Protein 9H8F (pdb70)

Radius of gyration: 19.12 Å; Cα contacts (8 Å, |Δi|>4): 512; chains: 1; bounding box: 48×36×57 Å

GO terms:
  GO:0018105 peptidyl-serine phosphorylation (P, IDA)
  GO:0046777 protein autophosphorylation (P, IDA)
  GO:0106310 protein serine kinase activity (F, EXP)
  GO:0008283 cell population proliferation (P, IMP)
  GO:0005515 protein binding (F, IPI)
  GO:0004674 protein serine/threonine kinase activity (F, IDA)
  GO:0005524 ATP binding (F, IDA)
  GO:0043410 positive regulation of MAPK cascade (P, IDA)
  GO:0008349 MAP kinase kinase kinase kinase activity (F, IDA)
  GO:1904628 cellular response to phorbol 13-acetate 12-myristate (P, IDA)
  GO:0006468 protein phosphorylation (P, IDA)
  GO:0007254 JNK cascade (P, IDA)
  GO:0016020 membrane (C, HDA)

Sequence (287 aa):
DIFNRDPRDHYDLLQRLGGGTYGEVFKARDKVSGDLVALKMVKMEPDDDVSTLQKEILILKTCRHANIVAYHGSYLWLQKLWICMEFCGAGSLQDIYQVTGSLSELQISYVCREVLQGLAYLHSQKKIHRDIKGANILINDAGEVRLADFGISAQIGAELARRLEFIGTPYWMAPEVAAVALKGGYNELCDIWSLGITAIELAELQPPLFDVHPLRVLFLMTKSGYQPPRLKEKGKWSAAFHNFIKVTLTKSPKKRPSATKMLSHQLVSQPGLNRGLILDLLDKLKN

Organism: Homo sapiens (NCBI:txid9606)

Secondary structure (DSSP, 8-state):
-EESS-GGGTEEEEEEEEEETTEEEEEEEETTT--EEEEEEEEPPTTS-HHHHHHHHHHHHHS--TTBPPEEEEEEETTEEEEEEE--TT-BHHHHHHHH-SPPHHHHHHHHHHHHHHHHHHHHTT------SGGGEEE-TT--EEESSS-TT-SSSSHHHHHHGGGGS-TTS-HHHHSTTSS----TTHHHHHHHHHHHHHHHSS-TTTTS-HHHHHHHHTSTT------S-GGGS-HHHHHHHHHHT-SSGGGSPPHHHHTTSHHHHSS--STHHHHHHHHTTT-

Solvent-accessible surface area: 14166 Å² total; per-residue (Å²): 104,40,98,138,103,24,0,100,66,66,20,61,56,59,114,126,90,22,33,41,38,77,10,54,23,37,49,0,97,38,105,148,70,40,88,74,10,8,0,16,36,15,156,26,97,103,138,49,86,102,67,46,8,89,138,15,0,97,59,30,96,82,9,164,59,75,6,10,11,37,32,101,10,0,6,47,85,122,111,52,0,2,9,0,19,34,44,14,36,19,25,6,0,47,82,1,7,123,101,16,22,39,2,53,40,80,17,0,0,9,0,0,60,19,1,0,54,0,0,22,44,0,32,72,85,192,33,46,0,11,32,0,46,0,32,24,0,35,0,19,106,37,0,56,1,30,1,21,21,9,1,16,44,23,125,13,6,50,46,99,50,30,101,80,82,15,54,50,45,0,21,10,10,0,12,26,4,3,23,58,107,118,217,47,60,95,62,65,23,0,0,0,0,1,0,0,3,0,0,0,0,0,4,54,79,72,3,26,73,92,128,38,114,28,111,128,2,21,107,42,11,66,115,112,60,25,132,36,29,199,12,173,92,167,84,108,23,49,86,17,0,48,65,0,4,154,37,0,2,30,78,39,35,201,158,9,31,49,2,98,138,3,47,78,30,127,1,2,65,55,127,51,10,79,111,26,29,0,64,84,1,22,75,91,67,176,152

InterPro domains:
  IPR000719 Protein kinase domain [PF00069] (17-273)
  IPR000719 Protein kinase domain [PS50011] (17-274)
  IPR000719 Protein kinase domain [SM00220] (17-274)
  IPR001180 Citron homology (CNH) domain [PF00780] (511-793)
  IPR001180 Citron homology (CNH) domain [PS50219] (495-800)
  IPR001180 Citron homology (CNH) domain [SM00036] (500-807)
  IPR011009 Protein kinase-like domain superfamily [SSF56112] (14-444)
  IPR017441 Protein kinase, ATP binding site [PS00107] (23-46)
  IPR021160 Mitogen-activated protein (MAP) kinase kinase kinase kinase [PIRSF038172] (2-832)
  IPR050629 STE20/SPS1-related Proline-Alanine-rich Kinase [PTHR48012] (10-666)

Foldseek 3Di:
DEAADDVVVFKPWDAFPQDDQQATKTWIAGPPPRDIKIKGKFAWDPVQDVVNVVVLVVCLQPLDDQQAWHWDYWYCDPNIIITITHDAVQAFQLSLCVQQPAAALLLLLLLLLSVLVSLLSLVVVVHAQQDDARNQWGHHLLLGIHGHHSHLPRPTGSSVCRLCVCLQPVLLFALQVLCPPDDGHDGNLRVLSSSLQRSLCNRHVHGPCRVPGSNVVSVLSPDPPRDFDFRDDPVSDDPLNRVSSVQSNPNDSVRRDHSVVSCVRCSNVPPDRDSVSSNVSVVSNVD

Nearest PDB structures (foldseek):
  7l25-assembly2_B  TM=9.620E-01  e=1.632E-48  Homo sapiens
  6nfy-assembly1_B  TM=9.251E-01  e=2.685E-46  Homo sapiens
  7siu-assembly1_A  TM=9.081E-01  e=1.739E-46  Homo sapiens
  7siu-assembly1_B  TM=9.008E-01  e=1.459E-43  Homo sapiens
  7kac-assembly1_B  TM=8.599E-01  e=1.137E-44  Homo sapiens

B-factor: mean 27.05, std 11.57, range [10.4, 65.85]

Structure (mmCIF, N/CA/C/O backbone):
data_9H8F
#
_entry.id   9H8F
#
_cell.length_a   78.611
_cell.length_b   67.868
_cell.length_c   63.669
_cell.angle_alpha   90.00
_cell.angle_beta   94.87
_cell.angle_gamma   90.00
#
_symmetry.space_group_name_H-M   'C 1 2 1'
#
loop_
_entity.id
_entity.type
_entity.pdbx_description
1 polymer 'Mitogen-activated protein kinase kinase kinase kinase 1'
2 non-polymer 5-cyclopropyl-6-(3-methylimidazo[4,5-c]pyridin-7-yl)-3-[[3-methyl-1-[2,2,2-tris(fluoranyl)ethyl]pyrazol-4-yl]amino]pyrazine-2-carboxamide
3 non-polymer 1,2-ETHANEDIOL
4 water water
#
loop_
_atom_site.group_PDB
_atom_site.id
_atom_site.type_symbol
_atom_site.label_atom_id
_atom_site.label_alt_id
_atom_site.label_comp_id
_atom_site.label_asym_id
_atom_site.label_entity_id
_atom_site.label_seq_id
_atom_site.pdbx_PDB_ins_code
_atom_site.Cartn_x
_atom_site.Cartn_y
_atom_site.Cartn_z
_atom_site.occupancy
_atom_site.B_iso_or_equiv
_atom_site.auth_seq_id
_atom_site.auth_comp_id
_atom_site.auth_asym_id
_atom_site.auth_atom_id
_atom_site.pdbx_PDB_model_num
ATOM 1 N N . ASP A 1 8 ? 5.216 -2.915 34.829 1.00 50.18 7 ASP A N 1
ATOM 2 C CA . ASP A 1 8 ? 5.797 -2.802 33.497 1.00 50.83 7 ASP A CA 1
ATOM 3 C C . ASP A 1 8 ? 5.692 -1.364 32.972 1.00 50.07 7 ASP A C 1
ATOM 4 O O . ASP A 1 8 ? 6.661 -0.832 32.430 1.00 50.70 7 ASP A O 1
ATOM 9 N N . ILE A 1 9 ? 4.517 -0.739 33.123 1.00 48.47 8 ILE A N 1
ATOM 10 C CA . ILE A 1 9 ? 4.300 0.634 32.671 1.00 47.18 8 ILE A CA 1
ATOM 11 C C . ILE A 1 9 ? 3.993 1.487 33.888 1.00 45.69 8 ILE A C 1
ATOM 12 O O . ILE A 1 9 ? 3.087 1.144 34.648 1.00 45.18 8 ILE A O 1
ATOM 17 N N . PHE A 1 10 ? 4.720 2.597 34.075 1.00 44.28 9 PHE A N 1
ATOM 18 C CA . PHE A 1 10 ? 4.471 3.474 35.215 1.00 43.56 9 PHE A CA 1
ATOM 19 C C . PHE A 1 10 ? 3.413 4.517 34.871 1.00 41.90 9 PHE A C 1
ATOM 20 O O . PHE A 1 10 ? 3.522 5.179 33.840 1.00 41.65 9 PHE A O 1
ATOM 28 N N . ASN A 1 11 ? 2.413 4.700 35.739 1.00 40.46 10 ASN A N 1
ATOM 29 C CA . ASN A 1 11 ? 1.381 5.718 35.549 1.00 40.28 10 ASN A CA 1
ATOM 30 C C . ASN A 1 11 ? 1.900 7.024 36.187 1.00 39.23 10 ASN A C 1
ATOM 31 O O . ASN A 1 11 ? 1.363 7.488 37.198 1.00 38.02 10 ASN A O 1
ATOM 36 N N . ARG A 1 12 ? 2.983 7.584 35.627 1.00 38.74 11 ARG A N 1
ATOM 37 C CA . ARG A 1 12 ? 3.584 8.801 36.161 1.00 39.10 11 ARG A CA 1
ATOM 38 C C . ARG A 1 12 ? 4.494 9.510 35.157 1.00 38.44 11 ARG A C 1
ATOM 39 O O . ARG A 1 12 ? 4.793 8.979 34.080 1.00 37.56 11 ARG A O 1
ATOM 47 N N . ASP A 1 13 ? 4.925 10.724 35.509 1.00 37.92 12 ASP A N 1
ATOM 48 C CA . ASP A 1 13 ? 5.796 11.534 34.673 1.00 37.44 12 ASP A CA 1
ATOM 49 C C . ASP A 1 13 ? 7.175 10.900 34.612 1.00 37.43 12 ASP A C 1
ATOM 50 O O . ASP A 1 13 ? 7.764 10.640 35.661 1.00 37.75 12 ASP A O 1
ATOM 55 N N . PRO A 1 14 ? 7.743 10.688 33.406 1.00 36.64 13 PRO A N 1
ATOM 56 C CA . PRO A 1 14 ? 9.110 10.149 33.337 1.00 36.63 13 PRO A CA 1
ATOM 57 C C . PRO A 1 14 ? 10.127 11.064 34.027 1.00 37.19 13 PRO A C 1
ATOM 58 O O . PRO A 1 14 ? 11.131 10.581 34.542 1.00 37.01 13 PRO A O 1
ATOM 62 N N . ARG A 1 15 ? 9.852 12.379 34.059 1.00 38.09 14 ARG A N 1
ATOM 63 C CA . ARG A 1 15 ? 10.686 13.384 34.712 1.00 39.54 14 ARG A CA 1
ATOM 64 C C . ARG A 1 15 ? 10.814 13.151 36.244 1.00 40.44 14 ARG A C 1
ATOM 65 O O . ARG A 1 15 ? 11.688 13.746 36.874 1.00 40.65 14 ARG A O 1
ATOM 73 N N . ASP A 1 16 ? 9.970 12.279 36.841 1.00 40.42 15 ASP A N 1
ATOM 74 C CA . ASP A 1 16 ? 10.112 11.935 38.270 1.00 40.86 15 ASP A CA 1
ATOM 75 C C . ASP A 1 16 ? 11.334 11.012 38.491 1.00 40.75 15 ASP A C 1
ATOM 76 O O . ASP A 1 16 ? 11.847 10.930 39.605 1.00 41.08 15 ASP A O 1
ATOM 81 N N . HIS A 1 17 ? 11.771 10.292 37.448 1.00 39.80 16 HIS A N 1
ATOM 82 C CA . HIS A 1 17 ? 12.912 9.390 37.536 1.00 39.71 16 HIS A CA 1
ATOM 83 C C . HIS A 1 17 ? 14.080 9.806 36.623 1.00 39.50 16 HIS A C 1
ATOM 84 O O . HIS A 1 17 ? 15.173 9.273 36.776 1.00 40.09 16 HIS A O 1
ATOM 91 N N . TYR A 1 18 ? 13.857 10.727 35.674 1.00 38.55 17 TYR A N 1
ATOM 92 C CA . TYR A 1 18 ? 14.904 11.147 34.745 1.00 38.04 17 TYR A CA 1
ATOM 93 C C . TYR A 1 18 ? 14.983 12.665 34.591 1.00 38.53 17 TYR A C 1
ATOM 94 O O . TYR A 1 18 ? 13.970 13.362 34.674 1.00 38.48 17 TYR A O 1
ATOM 103 N N . ASP A 1 19 ? 16.180 13.170 34.283 1.00 38.85 18 ASP A N 1
ATOM 104 C CA . ASP A 1 19 ? 16.356 14.581 33.976 1.00 39.74 18 ASP A CA 1
ATOM 105 C C . ASP A 1 19 ? 16.307 14.659 32.445 1.00 40.26 18 ASP A C 1
ATOM 106 O O . ASP A 1 19 ? 17.091 13.980 31.780 1.00 40.28 18 ASP A O 1
ATOM 111 N N . LEU A 1 20 ? 15.346 15.403 31.882 1.00 40.33 19 LEU A N 1
ATOM 112 C CA . LEU A 1 20 ? 15.222 15.511 30.427 1.00 41.09 19 LEU A CA 1
ATOM 113 C C . LEU A 1 20 ? 16.271 16.457 29.865 1.00 41.42 19 LEU A C 1
ATOM 114 O O . LEU A 1 20 ? 16.351 17.607 30.280 1.00 41.98 19 LEU A O 1
ATOM 119 N N . LEU A 1 21 ? 17.053 15.988 28.905 1.00 41.07 20 LEU A N 1
ATOM 120 C CA . LEU A 1 21 ? 18.060 16.818 28.252 1.00 41.12 20 LEU A CA 1
ATOM 121 C C . LEU A 1 21 ? 17.633 17.107 26.777 1.00 40.91 20 LEU A C 1
ATOM 122 O O . LEU A 1 21 ? 16.451 16.981 26.451 1.00 41.75 20 LEU A O 1
ATOM 127 N N . GLN A 1 22 ? 18.569 17.523 25.914 1.00 39.16 21 GLN A N 1
ATOM 128 C CA . GLN A 1 22 ? 18.319 17.903 24.534 1.00 37.92 21 GLN A CA 1
ATOM 129 C C . GLN A 1 22 ? 17.499 16.925 23.705 1.00 35.30 21 GLN A C 1
ATOM 130 O O . GLN A 1 22 ? 17.590 15.711 23.879 1.00 34.69 21 GLN A O 1
ATOM 136 N N . ARG A 1 23 ? 16.712 17.470 22.777 1.00 33.19 22 ARG A N 1
ATOM 137 C CA . ARG A 1 23 ? 15.989 16.649 21.822 1.00 31.58 22 ARG A CA 1
ATOM 138 C C . ARG A 1 23 ? 17.041 16.210 20.801 1.00 30.38 22 ARG A C 1
ATOM 139 O O . ARG A 1 23 ? 17.803 17.044 20.316 1.00 30.86 22 ARG A O 1
ATOM 147 N N . LEU A 1 24 ? 17.131 14.910 20.518 1.00 28.40 23 LEU A N 1
ATOM 148 C CA . LEU A 1 24 ? 18.093 14.400 19.553 1.00 27.14 23 LEU A CA 1
ATOM 149 C C . LEU A 1 24 ? 17.484 14.437 18.133 1.00 26.27 23 LEU A C 1
ATOM 150 O O . LEU A 1 24 ? 18.113 14.910 17.191 1.00 25.90 23 LEU A O 1
ATOM 155 N N . GLY A 1 25 ? 16.261 13.948 18.005 1.00 25.58 24 GLY A N 1
ATOM 156 C CA . GLY A 1 25 ? 15.581 13.905 16.723 1.00 25.46 24 GLY A CA 1
ATOM 157 C C . GLY A 1 25 ? 14.180 13.360 16.844 1.00 25.63 24 GLY A C 1
ATOM 158 O O . GLY A 1 25 ? 13.656 13.221 17.951 1.00 25.37 24 GLY A O 1
ATOM 159 N N . GLY A 1 26 ? 13.563 13.086 15.710 1.00 25.32 25 GLY A N 1
ATOM 160 C CA . GLY A 1 26 ? 12.195 12.589 15.706 1.00 25.66 25 GLY A CA 1
ATOM 161 C C . GLY A 1 26 ? 11.678 12.244 14.336 1.00 25.39 25 GLY A C 1
ATOM 162 O O . GLY A 1 26 ? 12.189 12.729 13.324 1.00 25.27 25 GLY A O 1
ATOM 163 N N . GLY A 1 27 ? 10.665 11.393 14.328 1.00 24.58 26 GLY A N 1
ATOM 164 C CA . GLY A 1 27 ? 10.016 10.946 13.111 1.00 24.92 26 GLY A CA 1
ATOM 165 C C . GLY A 1 27 ? 8.720 10.237 13.414 1.00 24.84 26 GLY A C 1
ATOM 166 O O . GLY A 1 27 ? 8.100 10.484 14.457 1.00 24.45 26 GLY A O 1
ATOM 167 N N . THR A 1 28 ? 8.315 9.316 12.516 1.00 24.44 27 THR A N 1
ATOM 168 C CA . THR A 1 28 ? 7.088 8.531 12.702 1.00 24.80 27 THR A CA 1
ATOM 169 C C . THR A 1 28 ? 7.152 7.617 13.942 1.00 24.90 27 THR A C 1
ATOM 170 O O . THR A 1 28 ? 6.103 7.233 14.476 1.00 25.87 27 THR A O 1
ATOM 174 N N . TYR A 1 29 ? 8.366 7.280 14.400 1.00 23.57 28 TYR A N 1
ATOM 175 C CA . TYR A 1 29 ? 8.598 6.445 15.587 1.00 23.41 28 TYR A CA 1
ATOM 176 C C . TYR A 1 29 ? 8.460 7.232 16.919 1.00 24.35 28 TYR A C 1
ATOM 177 O O . TYR A 1 29 ? 8.471 6.619 17.983 1.00 24.76 28 TYR A O 1
ATOM 186 N N . GLY A 1 30 ? 8.378 8.563 16.861 1.00 24.45 29 GLY A N 1
ATOM 187 C CA . GLY A 1 30 ? 8.271 9.370 18.068 1.00 24.85 29 GLY A CA 1
ATOM 188 C C . GLY A 1 30 ? 9.309 10.473 18.146 1.00 25.14 29 GLY A C 1
ATOM 189 O O . GLY A 1 30 ? 10.001 10.758 17.161 1.00 25.37 29 GLY A O 1
ATOM 190 N N . GLU A 1 31 ? 9.407 11.120 19.308 1.00 23.99 30 GLU A N 1
ATOM 191 C CA . GLU A 1 31 ? 10.368 12.204 19.527 1.00 24.22 30 GLU A CA 1
ATOM 192 C C . GLU A 1 31 ? 11.388 11.683 20.513 1.00 23.95 30 GLU A C 1
ATOM 193 O O . GLU A 1 31 ? 11.004 11.206 21.576 1.00 24.66 30 GLU A O 1
ATOM 199 N N . VAL A 1 32 ? 12.670 11.748 20.178 1.00 23.10 31 VAL A N 1
ATOM 200 C CA . VAL A 1 32 ? 13.711 11.155 21.007 1.00 23.11 31 VAL A CA 1
ATOM 201 C C . VAL A 1 32 ? 14.577 12.181 21.683 1.00 24.96 31 VAL A C 1
ATOM 202 O O . VAL A 1 32 ? 15.096 13.079 21.033 1.00 25.39 31 VAL A O 1
ATOM 206 N N . PHE A 1 33 ? 14.731 12.054 23.006 1.00 26.13 32 PHE A N 1
ATOM 207 C CA . PHE A 1 33 ? 15.532 12.974 23.794 1.00 27.35 32 PHE A CA 1
ATOM 208 C C . PHE A 1 33 ? 16.662 12.258 24.517 1.00 28.04 32 PHE A C 1
ATOM 209 O O . PHE A 1 33 ? 16.516 11.111 24.935 1.00 28.25 32 PHE A O 1
ATOM 217 N N . LYS A 1 34 ? 17.759 12.970 24.742 1.00 28.29 33 LYS A N 1
ATOM 218 C CA . LYS A 1 34 ? 18.818 12.493 25.616 1.00 30.11 33 LYS A CA 1
ATOM 219 C C . LYS A 1 34 ? 18.275 12.706 27.063 1.00 31.66 33 LYS A C 1
ATOM 220 O O . LYS A 1 34 ? 17.556 13.677 27.314 1.00 31.57 33 LYS A O 1
ATOM 226 N N . ALA A 1 35 ? 18.600 11.809 27.991 1.00 33.39 34 ALA A N 1
ATOM 227 C CA . ALA A 1 35 ? 18.140 11.924 29.380 1.00 35.50 34 ALA A CA 1
ATOM 228 C C . ALA A 1 35 ? 19.119 11.223 30.334 1.00 37.27 34 ALA A C 1
ATOM 229 O O . ALA A 1 35 ? 19.940 10.416 29.894 1.00 37.23 34 ALA A O 1
ATOM 231 N N . ARG A 1 36 ? 19.059 11.549 31.634 1.00 38.50 35 ARG A N 1
ATOM 232 C CA . ARG A 1 36 ? 19.962 10.961 32.610 1.00 40.37 35 ARG A CA 1
ATOM 233 C C . ARG A 1 36 ? 19.164 10.399 33.783 1.00 41.54 35 ARG A C 1
ATOM 234 O O . ARG A 1 36 ? 18.287 11.086 34.299 1.00 41.27 35 ARG A O 1
ATOM 242 N N . ASP A 1 37 ? 19.455 9.150 34.191 1.00 42.57 36 ASP A N 1
ATOM 243 C CA . ASP A 1 37 ? 18.781 8.504 35.318 1.00 44.22 36 ASP A CA 1
ATOM 244 C C . ASP A 1 37 ? 19.136 9.266 36.588 1.00 45.86 36 ASP A C 1
ATOM 245 O O . ASP A 1 37 ? 20.314 9.468 36.864 1.00 46.09 36 ASP A O 1
ATOM 250 N N . LYS A 1 38 ? 18.124 9.727 37.336 1.00 46.79 37 LYS A N 1
ATOM 251 C CA . LYS A 1 38 ? 18.327 10.510 38.554 1.00 48.11 37 LYS A CA 1
ATOM 252 C C . LYS A 1 38 ? 19.157 9.824 39.628 1.00 49.54 37 LYS A C 1
ATOM 253 O O . LYS A 1 38 ? 19.901 10.503 40.333 1.00 49.80 37 LYS A O 1
ATOM 259 N N . VAL A 1 39 ? 19.035 8.497 39.769 1.00 50.28 38 VAL A N 1
ATOM 260 C CA . VAL A 1 39 ? 19.772 7.786 40.815 1.00 51.44 38 VAL A CA 1
ATOM 261 C C . VAL A 1 39 ? 21.154 7.313 40.345 1.00 51.81 38 VAL A C 1
ATOM 262 O O . VAL A 1 39 ? 22.158 7.686 40.951 1.00 52.30 38 VAL A O 1
ATOM 266 N N . SER A 1 40 ? 21.218 6.529 39.261 1.00 51.27 39 SER A N 1
ATOM 267 C CA . SER A 1 40 ? 22.491 6.003 38.768 1.00 51.21 39 SER A CA 1
ATOM 268 C C . SER A 1 40 ? 23.375 7.011 38.029 1.00 50.44 39 SER A C 1
ATOM 269 O O . SER A 1 40 ? 24.584 6.819 37.961 1.00 50.87 39 SER A O 1
ATOM 272 N N . GLY A 1 41 ? 22.774 8.038 37.444 1.00 49.12 40 GLY A N 1
ATOM 273 C CA . GLY A 1 41 ? 23.518 9.028 36.671 1.00 48.15 40 GLY A CA 1
ATOM 274 C C . GLY A 1 41 ? 23.835 8.594 35.246 1.00 46.99 40 GLY A C 1
ATOM 275 O O . GLY A 1 41 ? 24.490 9.331 34.505 1.00 47.37 40 GLY A O 1
ATOM 276 N N . ASP A 1 42 ? 23.380 7.399 34.843 1.00 45.31 41 ASP A N 1
ATOM 277 C CA . ASP A 1 42 ? 23.636 6.862 33.512 1.00 44.28 41 ASP A CA 1
ATOM 278 C C . ASP A 1 42 ? 22.823 7.570 32.434 1.00 42.36 41 ASP A C 1
ATOM 279 O O . ASP A 1 42 ? 21.693 7.992 32.678 1.00 42.62 41 ASP A O 1
ATOM 284 N N . LEU A 1 43 ? 23.392 7.688 31.236 1.00 40.31 42 LEU A N 1
ATOM 285 C CA . LEU A 1 43 ? 22.694 8.311 30.115 1.00 38.60 42 LEU A CA 1
ATOM 286 C C . LEU A 1 43 ? 21.744 7.308 29.492 1.00 35.74 42 LEU A C 1
ATOM 287 O O . LEU A 1 43 ? 22.073 6.132 29.379 1.00 35.78 42 LEU A O 1
ATOM 292 N N . VAL A 1 44 ? 20.550 7.775 29.101 1.00 33.40 43 VAL A N 1
ATOM 293 C CA . VAL A 1 44 ? 19.513 6.983 28.445 1.00 31.79 43 VAL A CA 1
ATOM 294 C C . VAL A 1 44 ? 18.875 7.824 27.311 1.00 30.51 43 VAL A C 1
ATOM 295 O O . VAL A 1 44 ? 19.125 9.029 27.201 1.00 30.38 43 VAL A O 1
ATOM 299 N N . ALA A 1 45 ? 18.044 7.189 26.478 1.00 29.29 44 ALA A N 1
ATOM 300 C CA . ALA A 1 45 ? 17.284 7.893 25.469 1.00 28.86 44 ALA A CA 1
ATOM 301 C C . ALA A 1 45 ? 15.811 7.727 25.852 1.00 28.53 44 ALA A C 1
ATOM 302 O O . ALA A 1 45 ? 15.374 6.611 26.129 1.00 28.78 44 ALA A O 1
ATOM 304 N N . LEU A 1 46 ? 15.058 8.826 25.918 1.00 27.83 45 LEU A N 1
ATOM 305 C CA . LEU A 1 46 ? 13.626 8.752 26.214 1.00 27.86 45 LEU A CA 1
ATOM 306 C C . LEU A 1 46 ? 12.909 9.056 24.927 1.00 27.16 45 LEU A C 1
ATOM 307 O O . LEU A 1 46 ? 13.194 10.062 24.302 1.00 27.51 45 LEU A O 1
ATOM 312 N N . LYS A 1 47 ? 11.974 8.205 24.534 1.00 26.58 46 LYS A N 1
ATOM 313 C CA . LYS A 1 47 ? 11.240 8.383 23.298 1.00 26.22 46 LYS A CA 1
ATOM 314 C C . LYS A 1 47 ? 9.774 8.592 23.596 1.00 27.32 46 LYS A C 1
ATOM 315 O O . LYS A 1 47 ? 9.135 7.700 24.124 1.00 28.03 46 LYS A O 1
ATOM 321 N N . MET A 1 48 ? 9.243 9.758 23.251 1.00 27.54 47 MET A N 1
ATOM 322 C CA . MET A 1 48 ? 7.847 10.114 23.466 1.00 28.53 47 MET A CA 1
ATOM 323 C C . MET A 1 48 ? 7.012 9.709 22.243 1.00 29.39 47 MET A C 1
ATOM 324 O O . MET A 1 48 ? 7.302 10.127 21.125 1.00 29.03 47 MET A O 1
ATOM 329 N N . VAL A 1 49 ? 6.004 8.849 22.453 1.00 30.18 48 VAL A N 1
ATOM 330 C CA . VAL A 1 49 ? 5.118 8.357 21.402 1.00 31.12 48 VAL A CA 1
ATOM 331 C C . VAL A 1 49 ? 3.680 8.791 21.701 1.00 32.94 48 VAL A C 1
ATOM 332 O O . VAL A 1 49 ? 3.156 8.494 22.780 1.00 32.21 48 VAL A O 1
ATOM 336 N N . LYS A 1 50 ? 3.050 9.521 20.775 1.00 34.52 49 LYS A N 1
ATOM 337 C CA . LYS A 1 50 ? 1.671 9.965 20.979 1.00 36.16 49 LYS A CA 1
ATOM 338 C C . LYS A 1 50 ? 0.745 8.772 20.805 1.00 37.45 49 LYS A C 1
ATOM 339 O O . LYS A 1 50 ? 0.926 7.986 19.879 1.00 37.96 49 LYS A O 1
ATOM 345 N N . MET A 1 51 ? -0.238 8.623 21.700 1.00 38.21 50 MET A N 1
ATOM 346 C CA . MET A 1 51 ? -1.151 7.486 21.639 1.00 38.91 50 MET A CA 1
ATOM 347 C C . MET A 1 51 ? -2.459 7.760 20.918 1.00 39.14 50 MET A C 1
ATOM 348 O O . MET A 1 51 ? -2.954 8.885 20.931 1.00 39.66 50 MET A O 1
ATOM 353 N N . GLU A 1 52 ? -3.036 6.716 20.310 1.00 39.15 51 GLU A N 1
ATOM 354 C CA . GLU A 1 52 ? -4.357 6.806 19.693 1.00 40.04 51 GLU A CA 1
ATOM 355 C C . GLU A 1 52 ? -5.360 6.606 20.835 1.00 40.47 51 GLU A C 1
ATOM 356 O O . GLU A 1 52 ? -5.266 5.616 21.563 1.00 40.49 51 GLU A O 1
ATOM 362 N N . PRO A 1 53 ? -6.324 7.524 21.000 1.00 40.34 52 PRO A N 1
ATOM 363 C CA . PRO A 1 53 ? -7.301 7.386 22.098 1.00 40.58 52 PRO A CA 1
ATOM 364 C C . PRO A 1 53 ? -8.106 6.087 22.092 1.00 41.14 52 PRO A C 1
ATOM 365 O O . PRO A 1 53 ? -8.594 5.681 23.145 1.00 41.28 52 PRO A O 1
ATOM 369 N N . ASP A 1 54 ? -8.239 5.429 20.926 1.00 41.71 53 ASP A N 1
ATOM 370 C CA . ASP A 1 54 ? -8.996 4.175 20.813 1.00 42.79 53 ASP A CA 1
ATOM 371 C C . ASP A 1 54 ? -8.273 2.968 21.405 1.00 43.22 53 ASP A C 1
ATOM 372 O O . ASP A 1 54 ? -8.932 2.003 21.795 1.00 43.91 53 ASP A O 1
ATOM 377 N N . ASP A 1 55 ? -6.940 3.010 21.462 1.00 43.04 54 ASP A N 1
ATOM 378 C CA . ASP A 1 55 ? -6.133 1.919 22.011 1.00 43.28 54 ASP A CA 1
ATOM 379 C C . ASP A 1 55 ? -6.244 1.883 23.546 1.00 43.66 54 ASP A C 1
ATOM 380 O O . ASP A 1 55 ? -5.660 2.733 24.229 1.00 43.72 54 ASP A O 1
ATOM 385 N N . ASP A 1 56 ? -7.004 0.911 24.087 1.00 43.19 55 ASP A N 1
ATOM 386 C CA . ASP A 1 56 ? -7.173 0.793 25.535 1.00 43.60 55 ASP A CA 1
ATOM 387 C C . ASP A 1 56 ? -5.864 0.379 26.241 1.00 42.92 55 ASP A C 1
ATOM 388 O O . ASP A 1 56 ? -4.916 -0.038 25.568 1.00 42.70 55 ASP A O 1
ATOM 393 N N . VAL A 1 57 ? -5.802 0.499 27.584 1.00 42.42 56 VAL A N 1
ATOM 394 C CA . VAL A 1 57 ? -4.575 0.168 28.305 1.00 42.40 56 VAL A CA 1
ATOM 395 C C . VAL A 1 57 ? -4.213 -1.318 28.134 1.00 42.47 56 VAL A C 1
ATOM 396 O O . VAL A 1 57 ? -3.041 -1.633 28.233 1.00 42.71 56 VAL A O 1
ATOM 400 N N . SER A 1 58 ? -5.180 -2.217 27.838 1.00 42.42 57 SER A N 1
ATOM 401 C CA . SER A 1 58 ? -4.858 -3.629 27.589 1.00 42.98 57 SER A CA 1
ATOM 402 C C . SER A 1 58 ? -4.065 -3.758 26.281 1.00 43.23 57 SER A C 1
ATOM 403 O O . SER A 1 58 ? -3.107 -4.527 26.207 1.00 43.27 57 SER A O 1
ATOM 406 N N . THR A 1 59 ? -4.462 -2.988 25.257 1.00 43.03 58 THR A N 1
ATOM 407 C CA . THR A 1 59 ? -3.797 -2.958 23.958 1.00 43.50 58 THR A CA 1
ATOM 408 C C . THR A 1 59 ? -2.378 -2.414 24.138 1.00 43.02 58 THR A C 1
ATOM 409 O O . THR A 1 59 ? -1.420 -2.988 23.616 1.00 43.34 58 THR A O 1
ATOM 413 N N . LEU A 1 60 ? -2.239 -1.335 24.922 1.00 42.01 59 LEU A N 1
ATOM 414 C CA . LEU A 1 60 ? -0.945 -0.729 25.226 1.00 41.52 59 LEU A CA 1
ATOM 415 C C . LEU A 1 60 ? -0.050 -1.700 26.014 1.00 40.58 59 LEU A C 1
ATOM 416 O O . LEU A 1 60 ? 1.127 -1.833 25.700 1.00 40.40 59 LEU A O 1
ATOM 421 N N . GLN A 1 61 ? -0.609 -2.394 27.019 1.00 39.55 60 GLN A N 1
ATOM 422 C CA . GLN A 1 61 ? 0.149 -3.363 27.815 1.00 39.33 60 GLN A CA 1
ATOM 423 C C . GLN A 1 61 ? 0.649 -4.519 26.967 1.00 38.63 60 GLN A C 1
ATOM 424 O O . GLN A 1 61 ? 1.747 -5.015 27.206 1.00 38.00 60 GLN A O 1
ATOM 430 N N . LYS A 1 62 ? -0.162 -4.976 26.006 1.00 38.70 61 LYS A N 1
ATOM 431 C CA . LYS A 1 62 ? 0.246 -6.070 25.123 1.00 39.73 61 LYS A CA 1
ATOM 432 C C . LYS A 1 62 ? 1.462 -5.680 24.284 1.00 39.63 61 LYS A C 1
ATOM 433 O O . LYS A 1 62 ? 2.326 -6.515 24.017 1.00 39.15 61 LYS A O 1
ATOM 439 N N . GLU A 1 63 ? 1.532 -4.402 23.879 1.00 39.58 62 GLU A N 1
ATOM 440 C CA . GLU A 1 63 ? 2.629 -3.891 23.075 1.00 39.86 62 GLU A CA 1
ATOM 441 C C . GLU A 1 63 ? 3.880 -3.625 23.907 1.00 40.01 62 GLU A C 1
ATOM 442 O O . GLU A 1 63 ? 4.975 -3.928 23.447 1.00 40.11 62 GLU A O 1
ATOM 448 N N . ILE A 1 64 ? 3.729 -3.153 25.160 1.00 39.59 63 ILE A N 1
ATOM 449 C CA . ILE A 1 64 ? 4.887 -2.949 26.042 1.00 39.78 63 ILE A CA 1
ATOM 450 C C . ILE A 1 64 ? 5.489 -4.308 26.442 1.00 39.34 63 ILE A C 1
ATOM 451 O O . ILE A 1 64 ? 6.718 -4.436 26.530 1.00 39.99 63 ILE A O 1
ATOM 456 N N . LEU A 1 65 ? 4.643 -5.345 26.612 1.00 37.90 64 LEU A N 1
ATOM 457 C CA . LEU A 1 65 ? 5.139 -6.682 26.922 1.00 37.42 64 LEU A CA 1
ATOM 458 C C . LEU A 1 65 ? 5.992 -7.198 25.751 1.00 37.18 64 LEU A C 1
ATOM 459 O O . LEU A 1 65 ? 7.060 -7.759 25.979 1.00 37.03 64 LEU A O 1
ATOM 464 N N . ILE A 1 66 ? 5.554 -6.945 24.507 1.00 36.74 65 ILE A N 1
ATOM 465 C CA . ILE A 1 66 ? 6.318 -7.324 23.319 1.00 37.27 65 ILE A CA 1
ATOM 466 C C . ILE A 1 66 ? 7.631 -6.541 23.303 1.00 38.37 65 ILE A C 1
ATOM 467 O O . ILE A 1 66 ? 8.688 -7.147 23.177 1.00 38.97 65 ILE A O 1
ATOM 472 N N . LEU A 1 67 ? 7.577 -5.219 23.525 1.00 38.64 66 LEU A N 1
ATOM 473 C CA . LEU A 1 67 ? 8.763 -4.353 23.577 1.00 39.78 66 LEU A CA 1
ATOM 474 C C . LEU A 1 67 ? 9.824 -4.875 24.549 1.00 39.88 66 LEU A C 1
ATOM 475 O O . LEU A 1 67 ? 11.021 -4.790 24.271 1.00 40.39 66 LEU A O 1
ATOM 480 N N . LYS A 1 68 ? 9.371 -5.452 25.664 1.00 39.28 67 LYS A N 1
ATOM 481 C CA . LYS A 1 68 ? 10.196 -6.005 26.729 1.00 38.94 67 LYS A CA 1
ATOM 482 C C . LYS A 1 68 ? 10.709 -7.419 26.440 1.00 38.14 67 LYS A C 1
ATOM 483 O O . LYS A 1 68 ? 11.839 -7.739 26.819 1.00 38.30 67 LYS A O 1
ATOM 489 N N . THR A 1 69 ? 9.881 -8.282 25.821 1.00 36.88 68 THR A N 1
ATOM 490 C CA . THR A 1 69 ? 10.296 -9.668 25.582 1.00 36.71 68 THR A CA 1
ATOM 491 C C . THR A 1 69 ? 11.041 -9.853 24.249 1.00 35.61 68 THR A C 1
ATOM 492 O O . THR A 1 69 ? 11.839 -10.774 24.134 1.00 36.07 68 THR A O 1
ATOM 496 N N . CYS A 1 70 ? 10.788 -9.001 23.254 1.00 34.11 69 CYS A N 1
ATOM 497 C CA . CYS A 1 70 ? 11.473 -9.090 21.961 1.00 33.42 69 CYS A CA 1
ATOM 498 C C . CYS A 1 70 ? 12.826 -8.405 22.189 1.00 32.74 69 CYS A C 1
ATOM 499 O O . CYS A 1 70 ? 12.951 -7.219 21.927 1.00 33.18 69 CYS A O 1
ATOM 502 N N . ARG A 1 71 ? 13.806 -9.151 22.754 1.00 31.74 70 ARG A N 1
ATOM 503 C CA . ARG A 1 71 ? 15.123 -8.677 23.206 1.00 31.41 70 ARG A CA 1
ATOM 504 C C . ARG A 1 71 ? 16.295 -9.378 22.521 1.00 28.50 70 ARG A C 1
ATOM 505 O O . ARG A 1 71 ? 16.344 -10.599 22.516 1.00 28.74 70 ARG A O 1
ATOM 513 N N . HIS A 1 72 ? 17.316 -8.618 22.106 1.00 25.77 71 HIS A N 1
ATOM 514 C CA . HIS A 1 72 ? 18.494 -9.201 21.483 1.00 23.07 71 HIS A CA 1
ATOM 515 C C . HIS A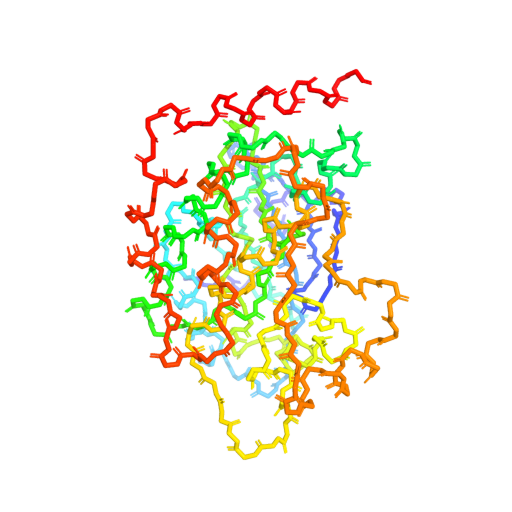 1 72 ? 19.651 -8.223 21.598 1.00 21.68 71 HIS A C 1
ATOM 516 O O . HIS A 1 72 ? 19.430 -7.013 21.577 1.00 21.17 71 HIS A O 1
ATOM 523 N N . ALA A 1 73 ? 20.884 -8.731 21.693 1.00 20.50 72 ALA A N 1
ATOM 524 C CA . ALA A 1 73 ? 22.058 -7.856 21.798 1.00 20.36 72 ALA A CA 1
ATOM 525 C C . ALA A 1 73 ? 22.192 -6.859 20.634 1.00 20.18 72 ALA A C 1
ATOM 526 O O . ALA A 1 73 ? 22.804 -5.817 20.816 1.00 21.82 72 ALA A O 1
ATOM 528 N N . ASN A 1 74 ? 21.667 -7.176 19.451 1.00 17.90 73 ASN A N 1
ATOM 529 C CA . ASN A 1 74 ? 21.748 -6.287 18.289 1.00 17.01 73 ASN A CA 1
ATOM 530 C C . ASN A 1 74 ? 20.508 -5.417 18.069 1.00 17.61 73 ASN A C 1
ATOM 531 O O . ASN A 1 74 ? 20.276 -4.967 16.952 1.00 16.86 73 ASN A O 1
ATOM 536 N N . ILE A 1 75 ? 19.684 -5.237 19.100 1.00 18.18 74 ILE A N 1
ATOM 537 C CA . ILE A 1 75 ? 18.519 -4.343 19.064 1.00 19.89 74 ILE A CA 1
ATOM 538 C C . ILE A 1 75 ? 18.655 -3.468 20.301 1.00 21.59 74 ILE A C 1
ATOM 539 O O . ILE A 1 75 ? 18.934 -3.988 21.390 1.00 22.07 74 ILE A O 1
ATOM 544 N N . VAL A 1 76 ? 18.443 -2.132 20.166 1.00 21.70 75 VAL A N 1
ATOM 545 C CA . VAL A 1 76 ? 18.557 -1.210 21.302 1.00 23.90 75 VAL A CA 1
ATOM 546 C C . VAL A 1 76 ? 17.648 -1.662 22.444 1.00 25.25 75 VAL A C 1
ATOM 547 O O . VAL A 1 76 ? 16.472 -1.931 22.211 1.00 25.54 75 VAL A O 1
ATOM 551 N N . ALA A 1 77 ? 18.230 -1.862 23.618 1.00 26.58 76 ALA A N 1
ATOM 552 C CA . ALA A 1 77 ? 17.517 -2.380 24.779 1.00 28.44 76 ALA A CA 1
ATOM 553 C C . ALA A 1 77 ? 16.430 -1.453 25.303 1.00 29.81 76 ALA A C 1
ATOM 554 O O . ALA A 1 77 ? 16.594 -0.241 25.312 1.00 29.58 76 ALA A O 1
ATOM 556 N N . TYR A 1 78 ? 15.329 -2.051 25.745 1.00 30.81 77 TYR A N 1
ATOM 557 C CA . TYR A 1 78 ? 14.203 -1.371 26.363 1.00 32.30 77 TYR A CA 1
ATOM 558 C C . TYR A 1 78 ? 14.437 -1.397 27.891 1.00 32.85 77 TYR A C 1
ATOM 559 O O . TYR A 1 78 ? 14.828 -2.429 28.437 1.00 32.53 77 TYR A O 1
ATOM 568 N N . HIS A 1 79 ? 14.207 -0.274 28.574 1.00 33.30 78 HIS A N 1
ATOM 569 C CA . HIS A 1 79 ? 14.441 -0.186 30.019 1.00 34.73 78 HIS A CA 1
ATOM 570 C C . HIS A 1 79 ? 13.169 -0.047 30.837 1.00 34.99 78 HIS A C 1
ATOM 571 O O . HIS A 1 79 ? 13.099 -0.545 31.955 1.00 35.94 78 HIS A O 1
ATOM 578 N N . GLY A 1 80 ? 12.191 0.655 30.299 1.00 34.26 79 GLY A N 1
ATOM 579 C CA . GLY A 1 80 ? 10.936 0.898 31.002 1.00 34.04 79 GLY A CA 1
ATOM 580 C C . GLY A 1 80 ? 10.028 1.857 30.259 1.00 33.74 79 GLY A C 1
ATOM 581 O O . GLY A 1 80 ? 10.433 2.438 29.250 1.00 32.81 79 GLY A O 1
ATOM 582 N N . SER A 1 81 ? 8.777 2.010 30.724 1.00 34.05 80 SER A N 1
ATOM 583 C CA . SER A 1 81 ? 7.833 2.917 30.059 1.00 34.62 80 SER A CA 1
ATOM 584 C C . SER A 1 81 ? 6.958 3.697 31.021 1.00 34.86 80 SER A C 1
ATOM 585 O O . SER A 1 81 ? 6.765 3.294 32.164 1.00 35.42 80 SER A O 1
ATOM 588 N N . TYR A 1 82 ? 6.485 4.858 30.567 1.00 34.51 81 TYR A N 1
ATOM 589 C CA . TYR A 1 82 ? 5.663 5.759 31.360 1.00 35.23 81 TYR A CA 1
ATOM 590 C C . TYR A 1 82 ? 4.470 6.193 30.549 1.00 36.57 81 TYR A C 1
ATOM 591 O O . TYR A 1 82 ? 4.614 6.559 29.385 1.00 36.47 81 TYR A O 1
ATOM 600 N N . LEU A 1 83 ? 3.298 6.182 31.163 1.00 37.15 82 LEU A N 1
ATOM 601 C CA . LEU A 1 83 ? 2.096 6.673 30.521 1.00 38.64 82 LEU A CA 1
ATOM 602 C C . LEU A 1 83 ? 1.852 8.029 31.156 1.00 40.15 82 LEU A C 1
ATOM 603 O O . LEU A 1 83 ? 1.602 8.106 32.363 1.00 39.95 82 LEU A O 1
ATOM 608 N N . TRP A 1 84 ? 1.988 9.107 30.371 1.00 40.98 83 TRP A N 1
ATOM 609 C CA . TRP A 1 84 ? 1.823 10.452 30.912 1.00 42.35 83 TRP A CA 1
ATOM 610 C C . TRP A 1 84 ? 1.203 11.392 29.890 1.00 42.78 83 TRP A C 1
ATOM 611 O O . TRP A 1 84 ? 1.745 11.544 28.795 1.00 42.58 83 TRP A O 1
ATOM 622 N N . LEU A 1 85 ? 0.062 12.011 30.250 1.00 42.96 84 LEU A N 1
ATOM 623 C CA . LEU A 1 85 ? -0.669 12.962 29.410 1.00 43.85 84 LEU A CA 1
ATOM 624 C C . LEU A 1 85 ? -0.993 12.403 28.013 1.00 44.01 84 LEU A C 1
ATOM 625 O O . LEU A 1 85 ? -0.702 13.056 27.009 1.00 44.13 84 LEU A O 1
ATOM 630 N N . GLN A 1 86 ? -1.596 11.193 27.951 1.00 43.95 85 GLN A N 1
ATOM 631 C CA . GLN A 1 86 ? -1.951 10.528 26.683 1.00 44.22 85 GLN A CA 1
ATOM 632 C C . GLN A 1 86 ? -0.738 10.203 25.802 1.00 43.40 85 GLN A C 1
ATOM 633 O O . GLN A 1 86 ? -0.881 10.025 24.593 1.00 43.93 85 GLN A O 1
ATOM 639 N N . LYS A 1 87 ? 0.455 10.166 26.391 1.00 41.88 86 LYS A N 1
ATOM 640 C CA . LYS A 1 87 ? 1.676 9.869 25.661 1.00 40.92 86 LYS A CA 1
ATOM 641 C C . LYS A 1 87 ? 2.408 8.730 26.342 1.00 39.43 86 LYS A C 1
ATOM 642 O O . LYS A 1 87 ? 2.362 8.593 27.568 1.00 39.56 86 LYS A O 1
ATOM 648 N N . LEU A 1 88 ? 3.053 7.897 25.545 1.00 37.48 87 LEU A N 1
ATOM 649 C CA . LEU A 1 88 ? 3.814 6.77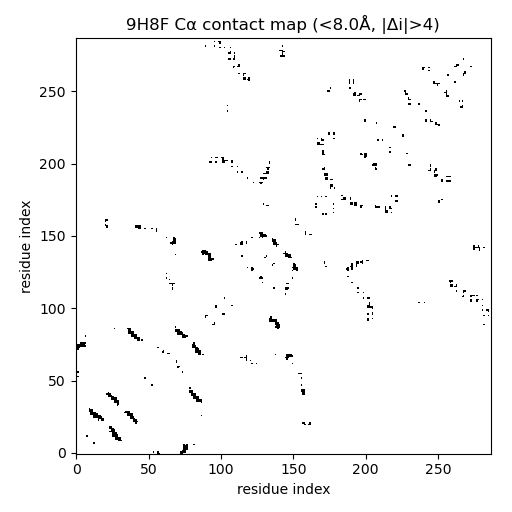9 26.062 1.00 36.49 87 LEU A CA 1
ATOM 650 C C . LEU A 1 88 ? 5.272 7.144 25.929 1.00 35.67 87 LEU A C 1
ATOM 651 O O . LEU A 1 88 ? 5.744 7.363 24.816 1.00 36.62 87 LEU A O 1
ATOM 656 N N . TRP A 1 89 ? 5.987 7.216 27.041 1.00 33.72 88 TRP A N 1
ATOM 657 C CA . TRP A 1 89 ? 7.409 7.509 27.026 1.00 32.83 88 TRP A CA 1
ATOM 658 C C . TRP A 1 89 ? 8.161 6.208 27.202 1.00 31.60 88 TRP A C 1
ATOM 659 O O . TRP A 1 89 ? 7.949 5.502 28.181 1.00 31.39 88 TRP A O 1
ATOM 670 N N . ILE A 1 90 ? 9.031 5.888 26.262 1.00 30.17 89 ILE A N 1
ATOM 671 C CA . ILE A 1 90 ? 9.816 4.663 26.303 1.00 30.06 89 ILE A CA 1
ATOM 672 C C . ILE A 1 90 ? 11.265 4.970 26.640 1.00 29.39 89 ILE A C 1
ATOM 673 O O . ILE A 1 90 ? 11.902 5.769 25.962 1.00 28.92 89 ILE A O 1
ATOM 678 N N . CYS A 1 91 ? 11.798 4.318 27.670 1.00 29.04 90 CYS A N 1
ATOM 679 C CA . CYS A 1 91 ? 13.192 4.484 28.037 1.00 28.72 90 CYS A CA 1
ATOM 680 C C . CYS A 1 91 ? 14.004 3.423 27.328 1.00 28.18 90 CYS A C 1
ATOM 681 O O . CYS A 1 91 ? 13.675 2.239 27.397 1.00 27.71 90 CYS A O 1
ATOM 684 N N . MET A 1 92 ? 15.056 3.845 26.644 1.00 27.52 91 MET A N 1
ATOM 685 C CA . MET A 1 92 ? 15.876 2.917 25.880 1.00 27.84 91 MET A CA 1
ATOM 686 C C . MET A 1 92 ? 17.364 3.179 26.039 1.00 27.77 91 MET A C 1
ATOM 687 O O . MET A 1 92 ? 17.774 4.238 26.519 1.00 27.47 91 MET A O 1
ATOM 692 N N . GLU A 1 93 ? 18.178 2.186 25.655 1.00 28.02 92 GLU A N 1
ATOM 693 C CA . GLU A 1 93 ? 19.623 2.251 25.705 1.00 28.68 92 GLU A CA 1
ATOM 694 C C . GLU A 1 93 ? 20.128 3.437 24.851 1.00 29.16 92 GLU A C 1
ATOM 695 O O . GLU A 1 93 ? 19.645 3.664 23.736 1.00 29.47 92 GLU A O 1
ATOM 701 N N . PHE A 1 94 ? 21.021 4.240 25.419 1.00 28.53 93 PHE A N 1
ATOM 702 C CA . PHE A 1 94 ? 21.594 5.399 24.754 1.00 28.68 93 PHE A CA 1
ATOM 703 C C . PHE A 1 94 ? 22.713 4.963 23.811 1.00 28.38 93 PHE A C 1
ATOM 704 O O . PHE A 1 94 ? 23.657 4.321 24.251 1.00 28.96 93 PHE A O 1
ATOM 712 N N . CYS A 1 95 ? 22.609 5.305 22.524 1.00 26.92 94 CYS A N 1
ATOM 713 C CA . CYS A 1 95 ? 23.639 4.956 21.548 1.00 26.10 94 CYS A CA 1
ATOM 714 C C . CYS A 1 95 ? 24.351 6.240 21.172 1.00 25.14 94 CYS A C 1
ATOM 715 O O . CYS A 1 95 ? 23.896 6.971 20.301 1.00 25.19 94 CYS A O 1
ATOM 718 N N . GLY A 1 96 ? 25.451 6.503 21.862 1.00 24.68 95 GLY A N 1
ATOM 719 C CA . GLY A 1 96 ? 26.209 7.752 21.772 1.00 24.85 95 GLY A CA 1
ATOM 720 C C . GLY A 1 96 ? 26.647 8.297 20.425 1.00 24.48 95 GLY A C 1
ATOM 721 O O . GLY A 1 96 ? 26.808 9.507 20.295 1.00 25.01 95 GLY A O 1
ATOM 722 N N . ALA A 1 97 ? 26.922 7.430 19.435 1.00 23.73 96 ALA A N 1
ATOM 723 C CA . ALA A 1 97 ? 27.379 7.908 18.125 1.00 22.82 96 ALA A CA 1
ATOM 724 C C . ALA A 1 97 ? 26.268 8.118 17.099 1.00 22.72 96 ALA A C 1
ATOM 725 O O . ALA A 1 97 ? 26.562 8.433 15.945 1.00 22.71 96 ALA A O 1
ATOM 727 N N . GLY A 1 98 ? 25.010 7.963 17.511 1.00 22.03 97 GLY A N 1
ATOM 728 C CA . GLY A 1 98 ? 23.894 8.153 16.602 1.00 21.44 97 GLY A CA 1
ATOM 729 C C . GLY A 1 98 ? 23.798 7.038 15.586 1.00 20.44 97 GLY A C 1
ATOM 730 O O . GLY A 1 98 ? 24.239 5.921 15.841 1.00 20.35 97 GLY A O 1
ATOM 731 N N . SER A 1 99 ? 23.179 7.318 14.440 1.00 19.02 98 SER A N 1
ATOM 732 C CA . SER A 1 99 ? 22.995 6.312 13.402 1.00 18.07 98 SER A CA 1
ATOM 733 C C . SER A 1 99 ? 24.229 6.199 12.495 1.00 17.90 98 SER A C 1
ATOM 734 O O . SER A 1 99 ? 25.081 7.085 12.472 1.00 18.39 98 SER A O 1
ATOM 737 N N . LEU A 1 100 ? 24.274 5.141 11.681 1.00 16.93 99 LEU A N 1
ATOM 738 C CA . LEU A 1 100 ? 25.302 4.995 10.667 1.00 16.12 99 LEU A CA 1
ATOM 739 C C . LEU A 1 100 ? 25.224 6.123 9.644 1.00 15.31 99 LEU A C 1
ATOM 740 O O . LEU A 1 100 ? 26.272 6.548 9.188 1.00 16.01 99 LEU A O 1
ATOM 745 N N . GLN A 1 101 ? 24.027 6.675 9.367 1.00 15.42 100 GLN A N 1
ATOM 746 C CA . GLN A 1 101 ? 23.902 7.825 8.453 1.00 15.23 100 GLN A CA 1
ATOM 747 C C . GLN A 1 101 ? 24.549 9.056 9.054 1.00 15.11 100 GLN A C 1
ATOM 748 O O . GLN A 1 101 ? 25.276 9.776 8.370 1.00 15.70 100 GLN A O 1
ATOM 754 N N . ASP A 1 102 ? 24.345 9.272 10.355 1.00 15.25 101 ASP A N 1
ATOM 755 C CA . ASP A 1 102 ? 24.967 10.400 11.056 1.00 16.56 101 ASP A CA 1
ATOM 756 C C . ASP A 1 102 ? 26.488 10.309 10.983 1.00 18.49 101 ASP A C 1
ATOM 757 O O . ASP A 1 102 ? 27.173 11.321 10.797 1.00 19.22 101 ASP A O 1
ATOM 762 N N . ILE A 1 103 ? 27.018 9.082 11.075 1.00 18.53 102 ILE A N 1
ATOM 763 C CA . ILE A 1 103 ? 28.442 8.861 10.998 1.00 18.43 102 ILE A CA 1
ATOM 764 C C . ILE A 1 103 ? 28.977 9.054 9.580 1.00 17.97 102 ILE A C 1
ATOM 765 O O . ILE A 1 103 ? 29.910 9.834 9.408 1.00 18.75 102 ILE A O 1
ATOM 770 N N . TYR A 1 104 ? 28.406 8.374 8.574 1.00 17.10 103 TYR A N 1
ATOM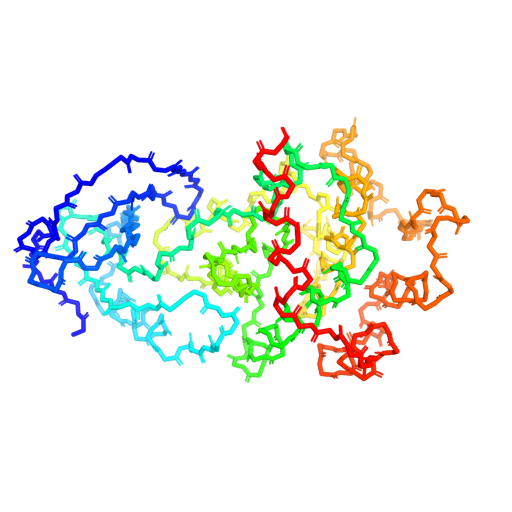 771 C CA . TYR A 1 104 ? 28.960 8.452 7.209 1.00 16.66 103 TYR A CA 1
ATOM 772 C C . TYR A 1 104 ? 28.794 9.846 6.594 1.00 16.78 103 TYR A C 1
ATOM 773 O O . TYR A 1 104 ? 29.581 10.188 5.710 1.00 16.96 103 TYR A O 1
ATOM 782 N N . GLN A 1 105 ? 27.812 10.652 7.076 1.00 16.16 104 GLN A N 1
ATOM 783 C CA . GLN A 1 105 ? 27.671 12.017 6.588 1.00 16.37 104 GLN A CA 1
ATOM 784 C C . GLN A 1 105 ? 28.726 12.971 7.197 1.00 17.52 104 GLN A C 1
ATOM 785 O O . GLN A 1 105 ? 28.670 14.179 6.973 1.00 18.04 104 GLN A O 1
ATOM 791 N N . VAL A 1 106 ? 29.702 12.412 7.936 1.00 17.62 105 VAL A N 1
ATOM 792 C CA . VAL A 1 106 ? 30.852 13.131 8.452 1.00 18.84 105 VAL A CA 1
ATOM 793 C C . VAL A 1 106 ? 32.081 12.411 7.883 1.00 19.88 105 VAL A C 1
ATOM 794 O O . VAL A 1 106 ? 32.952 13.051 7.288 1.00 21.14 105 VAL A O 1
ATOM 798 N N . THR A 1 107 ? 32.155 11.069 8.053 1.00 19.85 106 THR A N 1
ATOM 799 C CA . THR A 1 107 ? 33.353 10.324 7.681 1.00 19.91 106 THR A CA 1
ATOM 800 C C . THR A 1 107 ? 33.537 9.984 6.206 1.00 20.78 106 THR A C 1
ATOM 801 O O . THR A 1 107 ? 34.648 9.638 5.812 1.00 21.43 106 THR A O 1
ATOM 805 N N . GLY A 1 108 ? 32.444 9.915 5.453 1.00 19.98 107 GLY A N 1
ATOM 806 C CA . GLY A 1 108 ? 32.511 9.380 4.100 1.00 19.57 107 GLY A CA 1
ATOM 807 C C . GLY A 1 108 ? 32.290 7.868 4.131 1.00 19.29 107 GLY A C 1
ATOM 808 O O . GLY A 1 108 ? 32.012 7.284 5.194 1.00 19.42 107 GLY A O 1
ATOM 809 N N . SER A 1 109 ? 32.438 7.222 2.973 1.00 18.35 108 SER A N 1
ATOM 810 C CA . SER A 1 109 ? 32.173 5.801 2.786 1.00 19.84 108 SER A CA 1
ATOM 811 C C . SER A 1 109 ? 32.887 4.893 3.773 1.00 17.93 108 SER A C 1
ATOM 812 O O . SER A 1 109 ? 34.036 5.132 4.150 1.00 17.71 108 SER A O 1
ATOM 815 N N . LEU A 1 110 ? 32.146 3.910 4.281 1.00 17.44 109 LEU A N 1
ATOM 816 C CA . LEU A 1 110 ? 32.718 2.934 5.201 1.00 17.20 109 LEU A CA 1
ATOM 817 C C . LEU A 1 110 ? 33.626 2.010 4.407 1.00 18.26 109 LEU A C 1
ATOM 818 O O . LEU A 1 110 ? 33.479 1.865 3.179 1.00 19.31 109 LEU A O 1
ATOM 823 N N . SER A 1 111 ? 34.589 1.402 5.098 1.00 17.58 110 SER A N 1
ATOM 824 C CA . SER A 1 111 ? 35.470 0.443 4.464 1.00 17.25 110 SER A CA 1
ATOM 825 C C . SER A 1 111 ? 34.671 -0.855 4.235 1.00 16.93 110 SER A C 1
ATOM 826 O O . SER A 1 111 ? 33.621 -1.078 4.878 1.00 17.00 110 SER A O 1
ATOM 829 N N . GLU A 1 112 ? 35.181 -1.729 3.366 1.00 16.34 111 GLU A N 1
ATOM 830 C CA . GLU A 1 112 ? 34.487 -3.009 3.139 1.00 16.20 111 GLU A CA 1
ATOM 831 C C . GLU A 1 112 ? 34.421 -3.859 4.450 1.00 16.68 111 GLU A C 1
ATOM 832 O O . GLU A 1 112 ? 33.414 -4.524 4.679 1.00 16.73 111 GLU A O 1
ATOM 838 N N . LEU A 1 113 ? 35.505 -3.866 5.279 1.00 16.69 112 LEU A N 1
ATOM 839 C CA . LEU A 1 113 ? 35.457 -4.634 6.525 1.00 17.45 112 LEU A CA 1
ATOM 840 C C . LEU A 1 113 ? 34.455 -4.019 7.501 1.00 17.27 112 LEU A C 1
ATOM 841 O O . LEU A 1 113 ? 33.746 -4.760 8.193 1.00 18.12 112 LEU A O 1
ATOM 846 N N . GLN A 1 114 ? 34.332 -2.684 7.518 1.00 16.11 113 GLN A N 1
ATOM 847 C CA . GLN A 1 114 ? 33.356 -2.048 8.412 1.00 15.00 113 GLN A CA 1
ATOM 848 C C . GLN A 1 114 ? 31.929 -2.429 7.994 1.00 14.97 113 GLN A C 1
ATOM 849 O O . GLN A 1 114 ? 31.108 -2.715 8.862 1.00 15.07 113 GLN A O 1
ATOM 855 N N . ILE A 1 115 ? 31.653 -2.429 6.673 1.00 13.81 114 ILE A N 1
ATOM 856 C CA . ILE A 1 115 ? 30.338 -2.792 6.135 1.00 13.89 114 ILE A CA 1
ATOM 857 C C . ILE A 1 115 ? 30.077 -4.255 6.450 1.00 14.48 114 ILE A C 1
ATOM 858 O O . ILE A 1 115 ? 28.994 -4.580 6.907 1.00 13.79 114 ILE A O 1
ATOM 863 N N . SER A 1 116 ? 31.092 -5.130 6.303 1.00 13.92 115 SER A N 1
ATOM 864 C CA . SER A 1 116 ? 30.922 -6.557 6.612 1.00 14.39 115 SER A CA 1
ATOM 865 C C . SER A 1 116 ? 30.476 -6.766 8.079 1.00 14.98 115 SER A C 1
ATOM 866 O O . SER A 1 116 ? 29.580 -7.557 8.334 1.00 15.51 115 SER A O 1
ATOM 869 N N . TYR A 1 117 ? 31.137 -6.097 9.034 1.00 14.25 116 TYR A N 1
ATOM 870 C CA . TYR A 1 117 ? 30.802 -6.184 10.460 1.00 14.62 116 TYR A CA 1
ATOM 871 C C . TYR A 1 117 ? 29.392 -5.667 10.710 1.00 15.06 116 TYR A C 1
ATOM 872 O O . TYR A 1 117 ? 28.583 -6.325 11.382 1.00 14.75 116 TYR A O 1
ATOM 881 N N . VAL A 1 118 ? 29.056 -4.501 10.130 1.00 14.50 117 VAL A N 1
ATOM 882 C CA . VAL A 1 118 ? 27.700 -3.949 10.277 1.00 14.06 117 VAL A CA 1
ATOM 883 C C . VAL A 1 118 ? 26.662 -4.969 9.775 1.00 13.94 117 VAL A C 1
ATOM 884 O O . VAL A 1 118 ? 25.696 -5.276 10.466 1.00 14.27 117 VAL A O 1
ATOM 888 N N . CYS A 1 119 ? 26.906 -5.506 8.578 1.00 14.41 118 CYS A N 1
ATOM 889 C CA . CYS A 1 119 ? 25.997 -6.485 7.994 1.00 14.40 118 CYS A CA 1
ATOM 890 C C . CYS A 1 119 ? 25.849 -7.733 8.836 1.00 13.57 118 CYS A C 1
ATOM 891 O O . CYS A 1 119 ? 24.733 -8.243 8.943 1.00 14.45 118 CYS A O 1
ATOM 894 N N . ARG A 1 120 ? 26.932 -8.254 9.406 1.00 13.08 119 ARG A N 1
ATOM 895 C CA . ARG A 1 120 ? 26.833 -9.453 10.248 1.00 13.14 119 ARG A CA 1
ATOM 896 C C . ARG A 1 120 ? 25.993 -9.157 11.483 1.00 14.36 119 ARG A C 1
ATOM 897 O O . ARG A 1 120 ? 25.088 -9.932 11.839 1.00 15.28 119 ARG A O 1
ATOM 905 N N . GLU A 1 121 ? 26.237 -7.992 12.097 1.00 13.55 120 GLU A N 1
ATOM 906 C CA . GLU A 1 121 ? 25.515 -7.628 13.309 1.00 13.80 120 GLU A CA 1
ATOM 907 C C . GLU A 1 121 ? 24.021 -7.404 13.036 1.00 14.60 120 GLU A C 1
ATOM 908 O O . GLU A 1 121 ? 23.190 -7.866 13.810 1.00 15.27 120 GLU A O 1
ATOM 914 N N . VAL A 1 122 ? 23.686 -6.706 11.946 1.00 13.98 121 VAL A N 1
ATOM 915 C CA . VAL A 1 122 ? 22.291 -6.490 11.568 1.00 13.90 121 VAL A CA 1
ATOM 916 C C . VAL A 1 122 ? 21.636 -7.843 11.222 1.00 13.36 121 VAL A C 1
ATOM 917 O O . VAL A 1 122 ? 20.478 -8.067 11.580 1.00 13.86 121 VAL A O 1
ATOM 921 N N . LEU A 1 123 ? 22.365 -8.747 10.543 1.00 12.83 122 LEU A N 1
ATOM 922 C CA . LEU A 1 123 ? 21.802 -10.078 10.209 1.00 12.97 122 LEU A CA 1
ATOM 923 C C . LEU A 1 123 ? 21.506 -10.867 11.471 1.00 13.30 122 LEU A C 1
ATOM 924 O O . LEU A 1 123 ? 20.519 -11.601 11.517 1.00 14.33 122 LEU A O 1
ATOM 929 N N . GLN A 1 124 ? 22.360 -10.740 12.511 1.00 13.36 123 GLN A N 1
ATOM 930 C CA . GLN A 1 124 ? 22.069 -11.401 13.789 1.00 14.08 123 GLN A CA 1
ATOM 931 C C . GLN A 1 124 ? 20.739 -10.883 14.368 1.00 15.20 123 GLN A C 1
ATOM 932 O O . GLN A 1 124 ? 19.907 -11.685 14.786 1.00 16.03 123 GLN A O 1
ATOM 938 N N . GLY A 1 125 ? 20.546 -9.575 14.343 1.00 15.09 124 GLY A N 1
ATOM 939 C CA . GLY A 1 125 ? 19.304 -8.967 14.819 1.00 16.08 124 GLY A CA 1
ATOM 940 C C . GLY A 1 125 ? 18.093 -9.380 13.998 1.00 14.91 124 GLY A C 1
ATOM 941 O O . GLY A 1 125 ? 17.061 -9.721 14.566 1.00 14.83 124 GLY A O 1
ATOM 942 N N . LEU A 1 126 ? 18.223 -9.407 12.657 1.00 13.97 125 LEU A N 1
ATOM 943 C CA . LEU A 1 126 ? 17.112 -9.795 11.771 1.00 14.15 125 LEU A CA 1
ATOM 944 C C . LEU A 1 126 ? 16.772 -11.270 11.931 1.00 14.12 125 LEU A C 1
ATOM 945 O O . LEU A 1 126 ? 15.588 -11.647 11.933 1.00 14.31 125 LEU A O 1
ATOM 950 N N . ALA A 1 127 ? 17.808 -12.144 12.098 1.00 13.93 126 ALA A N 1
ATOM 951 C CA . ALA A 1 127 ? 17.531 -13.571 12.289 1.00 14.97 126 ALA A CA 1
ATOM 952 C C . ALA A 1 127 ? 16.715 -13.751 13.592 1.00 16.40 126 ALA A C 1
ATOM 953 O O . ALA A 1 127 ? 15.755 -14.510 13.600 1.00 17.71 126 ALA A O 1
ATOM 955 N N . TYR A 1 128 ? 17.034 -12.967 14.636 1.00 16.34 127 TYR A N 1
ATOM 956 C CA . TYR A 1 128 ? 16.272 -13.030 15.885 1.00 17.38 127 TYR A CA 1
ATOM 957 C C . TYR A 1 128 ? 14.820 -12.560 15.631 1.00 18.33 127 TYR A C 1
ATOM 958 O O . TYR A 1 128 ? 13.885 -13.276 15.987 1.00 19.08 127 TYR A O 1
ATOM 967 N N . LEU A 1 129 ? 14.630 -11.369 15.041 1.00 16.77 128 LEU A N 1
ATOM 968 C CA . LEU A 1 129 ? 13.271 -10.864 14.780 1.00 17.86 128 LEU A CA 1
ATOM 969 C C . LEU A 1 129 ? 12.458 -11.794 13.917 1.00 17.82 128 LEU A C 1
ATOM 970 O O . LEU A 1 129 ? 11.274 -12.023 14.214 1.00 18.20 128 LEU A O 1
ATOM 975 N N . HIS A 1 130 ? 13.081 -12.411 12.893 1.00 16.29 129 HIS A N 1
ATOM 976 C CA . HIS A 1 130 ? 12.346 -13.345 12.041 1.00 17.36 129 HIS A CA 1
ATOM 977 C C . HIS A 1 130 ? 11.944 -14.602 12.811 1.00 19.42 129 HIS A C 1
ATOM 978 O O . HIS A 1 130 ? 10.857 -15.144 12.580 1.00 20.50 129 HIS A O 1
ATOM 985 N N . SER A 1 131 ? 12.785 -15.044 13.752 1.00 19.95 130 SER A N 1
ATOM 986 C CA . SER A 1 131 ? 12.436 -16.213 14.582 1.00 21.21 130 SER A CA 1
ATOM 987 C C . SER A 1 131 ? 11.228 -15.912 15.492 1.00 22.77 130 SER A C 1
ATOM 988 O O . SER A 1 131 ? 10.498 -16.832 15.872 1.00 23.33 130 SER A O 1
ATOM 991 N N . GLN A 1 132 ? 11.038 -14.632 15.849 1.00 22.93 131 GLN A N 1
ATOM 992 C CA . GLN A 1 132 ? 9.909 -14.126 16.641 1.00 23.72 131 GLN A CA 1
ATOM 993 C C . GLN A 1 132 ? 8.678 -13.754 15.772 1.00 23.91 131 GLN A C 1
ATOM 994 O O . GLN A 1 132 ? 7.720 -13.174 16.284 1.00 24.13 131 GLN A O 1
ATOM 1000 N N . LYS A 1 133 ? 8.712 -14.093 14.467 1.00 23.17 132 LYS A N 1
ATOM 1001 C CA . LYS A 1 133 ? 7.642 -13.871 13.499 1.00 23.31 132 LYS A CA 1
ATOM 1002 C C . LYS A 1 133 ? 7.332 -12.392 13.263 1.00 22.64 132 LYS A C 1
ATOM 1003 O O . LYS A 1 133 ? 6.187 -12.010 12.990 1.00 23.18 132 LYS A O 1
ATOM 1009 N N . LYS A 1 134 ? 8.371 -11.569 13.319 1.00 21.20 133 LYS A N 1
ATOM 1010 C CA . LYS A 1 134 ? 8.252 -10.166 13.005 1.00 20.75 133 LYS A CA 1
ATOM 1011 C C . LYS A 1 134 ? 8.993 -9.878 11.700 1.00 19.11 133 LYS A C 1
ATOM 1012 O O . LYS A 1 134 ? 9.961 -10.556 11.353 1.00 19.80 133 LYS A O 1
ATOM 1018 N N . ILE A 1 135 ? 8.555 -8.844 11.008 1.00 17.55 134 ILE A N 1
ATOM 1019 C CA . ILE A 1 135 ? 9.250 -8.317 9.837 1.00 16.85 134 ILE A CA 1
ATOM 1020 C C . ILE A 1 135 ? 9.624 -6.903 10.237 1.00 16.11 134 ILE A C 1
ATOM 1021 O O . ILE A 1 135 ? 8.763 -6.128 10.681 1.00 16.91 134 ILE A O 1
ATOM 1026 N N . HIS A 1 136 ? 10.909 -6.554 10.123 1.00 15.06 135 HIS A N 1
ATOM 1027 C CA . HIS A 1 136 ? 11.354 -5.218 10.518 1.00 14.32 135 HIS A CA 1
ATOM 1028 C C . HIS A 1 136 ? 10.770 -4.163 9.566 1.00 14.14 135 HIS A C 1
ATOM 1029 O O . HIS A 1 136 ? 10.091 -3.225 10.010 1.00 14.93 135 HIS A O 1
ATOM 1036 N N . ARG A 1 137 ? 11.001 -4.322 8.257 1.00 13.83 136 ARG A N 1
ATOM 1037 C CA . ARG A 1 137 ? 10.413 -3.460 7.239 1.00 13.81 136 ARG A CA 1
ATOM 1038 C C . ARG A 1 137 ? 10.861 -2.008 7.331 1.00 13.42 136 ARG A C 1
ATOM 1039 O O . ARG A 1 137 ? 10.259 -1.168 6.676 1.00 14.34 136 ARG A O 1
ATOM 1047 N N . ASP A 1 138 ? 11.980 -1.719 8.041 1.00 12.19 137 ASP A N 1
ATOM 1048 C CA . ASP A 1 138 ? 12.477 -0.343 8.181 1.00 13.54 137 ASP A CA 1
ATOM 1049 C C . ASP A 1 138 ? 14.004 -0.343 8.231 1.00 14.16 137 ASP A C 1
ATOM 1050 O O . ASP A 1 138 ? 14.586 0.526 8.876 1.00 14.55 137 ASP A O 1
ATOM 1055 N N . ILE A 1 139 ? 14.667 -1.307 7.548 1.00 13.57 138 ILE A N 1
ATOM 1056 C CA . ILE A 1 139 ? 16.132 -1.350 7.573 1.00 13.36 138 ILE A CA 1
ATOM 1057 C C . ILE A 1 139 ? 16.714 -0.303 6.637 1.00 14.48 138 ILE A C 1
ATOM 1058 O O . ILE A 1 139 ? 16.386 -0.261 5.442 1.00 14.76 138 ILE A O 1
ATOM 1063 N N . LYS A 1 140 ? 17.592 0.542 7.195 1.00 13.44 139 LYS A N 1
ATOM 1064 C CA . LYS A 1 140 ? 18.365 1.575 6.485 1.00 13.01 139 LYS A CA 1
ATOM 1065 C C . LYS A 1 140 ? 19.455 2.079 7.441 1.00 13.55 139 LYS A C 1
ATOM 1066 O O . LYS A 1 140 ? 19.354 1.854 8.652 1.00 14.21 139 LYS A O 1
ATOM 1072 N N . GLY A 1 141 ? 20.469 2.772 6.918 1.00 13.12 140 GLY A N 1
ATOM 1073 C CA . GLY A 1 141 ? 21.561 3.309 7.729 1.00 13.89 140 GLY A CA 1
ATOM 1074 C C . GLY A 1 141 ? 21.089 4.167 8.905 1.00 14.40 140 GLY A C 1
ATOM 1075 O O . GLY A 1 141 ? 21.581 3.994 10.021 1.00 15.15 140 GLY A O 1
ATOM 1076 N N . ALA A 1 142 ? 20.070 5.038 8.696 1.00 13.86 141 ALA A N 1
ATOM 1077 C CA . ALA A 1 142 ? 19.561 5.895 9.770 1.00 14.24 141 ALA A CA 1
ATOM 1078 C C . ALA A 1 142 ? 18.945 5.119 10.927 1.00 15.33 141 ALA A C 1
ATOM 1079 O O . ALA A 1 142 ? 18.743 5.688 12.017 1.00 16.68 141 ALA A O 1
ATOM 1081 N N . ASN A 1 143 ? 18.566 3.835 10.682 1.00 14.24 142 ASN A N 1
ATOM 1082 C CA . ASN A 1 143 ? 17.889 3.030 11.709 1.00 14.09 142 ASN A CA 1
ATOM 1083 C C . ASN A 1 143 ? 18.793 1.953 12.340 1.00 15.22 142 ASN A C 1
ATOM 1084 O O . ASN A 1 143 ? 18.295 1.044 13.009 1.00 16.40 142 ASN A O 1
ATOM 1089 N N . ILE A 1 144 ? 20.098 2.075 12.152 1.00 14.27 143 ILE A N 1
ATOM 1090 C CA . ILE A 1 144 ? 21.114 1.212 12.748 1.00 14.62 143 ILE A CA 1
ATOM 1091 C C . ILE A 1 144 ? 21.965 2.179 13.563 1.00 15.94 143 ILE A C 1
ATOM 1092 O O . ILE A 1 144 ? 22.604 3.074 12.994 1.00 15.73 143 ILE A O 1
ATOM 1097 N N . LEU A 1 145 ? 21.949 2.026 14.889 1.00 16.20 144 LEU A N 1
ATOM 1098 C CA . LEU A 1 145 ? 22.624 2.926 15.803 1.00 17.29 144 LEU A CA 1
ATOM 1099 C C . LEU A 1 145 ? 23.919 2.360 16.330 1.00 18.19 144 LEU A C 1
ATOM 1100 O O . LEU A 1 145 ? 24.084 1.138 16.458 1.00 18.15 144 LEU A O 1
ATOM 1105 N N . ILE A 1 146 ? 24.849 3.259 16.629 1.00 18.03 145 ILE A N 1
ATOM 1106 C CA . ILE A 1 146 ? 26.185 2.880 17.100 1.00 19.25 145 ILE A CA 1
ATOM 1107 C C . ILE A 1 146 ? 26.445 3.488 18.463 1.00 20.30 145 ILE A C 1
ATOM 1108 O O . ILE A 1 146 ? 26.239 4.696 18.648 1.00 20.59 145 ILE A O 1
ATOM 1113 N N . ASN A 1 147 ? 26.895 2.669 19.429 1.00 21.08 146 ASN A N 1
ATOM 1114 C CA . ASN A 1 147 ? 27.227 3.206 20.748 1.00 22.43 146 ASN A CA 1
ATOM 1115 C C . ASN A 1 147 ? 28.735 3.589 20.808 1.00 24.13 146 ASN A C 1
ATOM 1116 O O . ASN A 1 147 ? 29.488 3.357 19.843 1.00 23.71 146 ASN A O 1
ATOM 1121 N N . ASP A 1 148 ? 29.177 4.173 21.923 1.00 25.13 147 ASP A N 1
ATOM 1122 C CA . ASP A 1 148 ? 30.567 4.595 22.047 1.00 26.31 147 ASP A CA 1
ATOM 1123 C C . ASP A 1 148 ? 31.557 3.417 22.010 1.00 26.18 147 ASP A C 1
ATOM 1124 O O . ASP A 1 148 ? 32.732 3.620 21.703 1.00 26.63 147 ASP A O 1
ATOM 1129 N N . ALA A 1 149 ? 31.087 2.191 22.274 1.00 25.32 148 ALA A N 1
ATOM 1130 C CA . ALA A 1 149 ? 31.949 1.017 22.205 1.00 25.50 148 ALA A CA 1
ATOM 1131 C C . ALA A 1 149 ? 32.100 0.452 20.776 1.00 25.31 148 ALA A C 1
ATOM 1132 O O . ALA A 1 149 ? 32.825 -0.515 20.597 1.00 25.59 148 ALA A O 1
ATOM 1134 N N . GLY A 1 150 ? 31.404 1.016 19.784 1.00 24.58 149 GLY A N 1
ATOM 1135 C CA . GLY A 1 150 ? 31.467 0.497 18.417 1.00 24.22 149 GLY A CA 1
ATOM 1136 C C . GLY A 1 150 ? 30.463 -0.617 18.152 1.00 23.65 149 GLY A C 1
ATOM 1137 O O . GLY A 1 150 ? 30.516 -1.280 17.106 1.00 24.05 149 GLY A O 1
ATOM 1138 N N . GLU A 1 151 ? 29.547 -0.861 19.107 1.00 22.35 150 GLU A N 1
ATOM 1139 C CA . GLU A 1 151 ? 28.549 -1.910 18.957 1.00 21.94 150 GLU A CA 1
ATOM 1140 C C . GLU A 1 151 ? 27.429 -1.460 18.046 1.00 20.59 150 GLU A C 1
ATOM 1141 O O . GLU A 1 151 ? 27.100 -0.274 17.995 1.00 20.17 150 GLU A O 1
ATOM 1147 N N . VAL A 1 152 ? 26.865 -2.413 17.307 1.00 19.15 151 VAL A N 1
ATOM 1148 C CA . VAL A 1 152 ? 25.847 -2.183 16.296 1.00 19.23 151 VAL A CA 1
ATOM 1149 C C . VAL A 1 152 ? 24.488 -2.640 16.768 1.00 19.99 151 VAL A C 1
ATOM 1150 O O . VAL A 1 152 ? 24.337 -3.789 17.175 1.00 21.35 151 VAL A O 1
ATOM 1154 N N . ARG A 1 153 ? 23.507 -1.722 16.779 1.00 19.34 152 ARG A N 1
ATOM 1155 C CA . ARG A 1 153 ? 22.180 -2.066 17.256 1.00 19.41 152 ARG A CA 1
ATOM 1156 C C . ARG A 1 153 ? 21.123 -1.513 16.339 1.00 18.42 152 ARG A C 1
ATOM 1157 O O . ARG A 1 153 ? 21.140 -0.316 16.074 1.00 18.85 152 ARG A O 1
ATOM 1165 N N . LEU A 1 154 ? 20.112 -2.316 15.992 1.00 16.06 153 LEU A N 1
ATOM 1166 C CA . LEU A 1 154 ? 18.936 -1.792 15.281 1.00 16.26 153 LEU A CA 1
ATOM 1167 C C . LEU A 1 154 ? 18.205 -0.866 16.259 1.00 17.96 153 LEU A C 1
ATOM 1168 O O . LEU A 1 154 ? 18.037 -1.230 17.428 1.00 18.24 153 LEU A O 1
ATOM 1173 N N . ALA A 1 155 ? 17.805 0.330 15.811 1.00 17.99 154 ALA A N 1
ATOM 1174 C CA . ALA A 1 155 ? 17.104 1.290 16.681 1.00 19.34 154 ALA A CA 1
ATOM 1175 C C . ALA A 1 155 ? 15.878 0.683 17.376 1.00 20.66 154 ALA A C 1
ATOM 1176 O O . ALA A 1 155 ? 15.607 0.967 18.544 1.00 21.82 154 ALA A O 1
ATOM 1178 N N . ASP A 1 156 ? 15.124 -0.129 16.648 1.00 20.65 155 ASP A N 1
ATOM 1179 C CA . ASP A 1 156 ? 13.937 -0.800 17.181 1.00 20.76 155 ASP A CA 1
ATOM 1180 C C . ASP A 1 156 ? 13.673 -2.085 16.373 1.00 21.48 155 ASP A C 1
ATOM 1181 O O . ASP A 1 156 ? 14.446 -2.414 15.459 1.00 20.94 155 ASP A O 1
ATOM 1186 N N . PHE A 1 157 ? 12.591 -2.819 16.689 1.00 22.63 156 PHE A N 1
ATOM 1187 C CA . PHE A 1 157 ? 12.278 -4.034 15.946 1.00 23.04 156 PHE A CA 1
ATOM 1188 C C . PHE A 1 157 ? 11.516 -3.778 14.639 1.00 21.25 156 PHE A C 1
ATOM 1189 O O . PHE A 1 157 ? 11.011 -4.730 14.049 1.00 21.02 156 PHE A O 1
ATOM 1197 N N . GLY A 1 158 ? 11.415 -2.510 14.208 1.00 21.08 157 GLY A N 1
ATOM 1198 C CA . GLY A 1 158 ? 10.760 -2.170 12.961 1.00 20.53 157 GLY A CA 1
ATOM 1199 C C . GLY A 1 158 ? 9.395 -1.526 13.083 1.00 21.19 157 GLY A C 1
ATOM 1200 O O . GLY A 1 158 ? 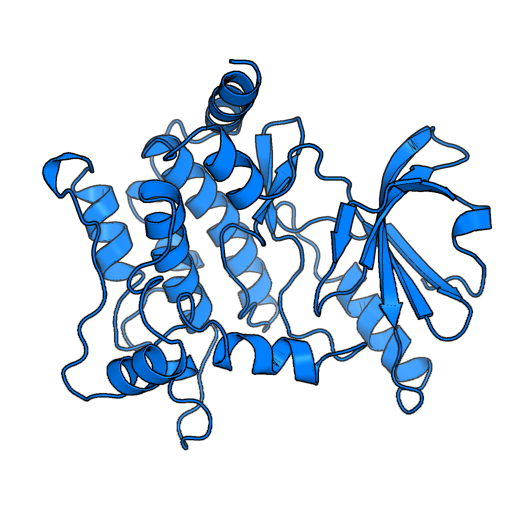9.044 -0.979 14.132 1.00 21.55 157 GLY A O 1
ATOM 1201 N N . ILE A 1 159 ? 8.597 -1.642 12.031 1.00 20.36 158 ILE A N 1
ATOM 1202 C CA . ILE A 1 159 ? 7.276 -0.989 12.008 1.00 21.10 158 ILE A CA 1
ATOM 1203 C C . ILE A 1 159 ? 6.128 -1.699 12.718 1.00 23.79 158 ILE A C 1
ATOM 1204 O O . ILE A 1 159 ? 5.042 -1.123 12.745 1.00 25.05 158 ILE A O 1
ATOM 1209 N N . SER A 1 160 ? 6.291 -2.936 13.191 1.00 24.55 159 SER A N 1
ATOM 1210 C CA . SER A 1 160 ? 5.169 -3.731 13.685 1.00 26.47 159 SER A CA 1
ATOM 1211 C C . SER A 1 160 ? 4.519 -3.328 15.021 1.00 29.78 159 SER A C 1
ATOM 1212 O O . SER A 1 160 ? 3.494 -3.936 15.356 1.00 30.48 159 SER A O 1
ATOM 1215 N N . ALA A 1 161 ? 5.041 -2.325 15.750 1.00 31.13 160 ALA A N 1
ATOM 1216 C CA . ALA A 1 161 ? 4.393 -1.906 17.006 1.00 33.22 160 ALA A CA 1
ATOM 1217 C C . ALA A 1 161 ? 2.960 -1.403 16.736 1.00 35.64 160 ALA A C 1
ATOM 1218 O O . ALA A 1 161 ? 2.776 -0.448 15.979 1.00 35.73 160 ALA A O 1
ATOM 1220 N N . GLN A 1 162 ? 1.953 -2.086 17.317 1.00 37.04 161 GLN A N 1
ATOM 1221 C CA . GLN A 1 162 ? 0.543 -1.746 17.140 1.00 38.94 161 GLN A CA 1
ATOM 1222 C C . GLN A 1 162 ? 0.115 -0.662 18.120 1.00 39.95 161 GLN A C 1
ATOM 1223 O O . GLN A 1 162 ? -0.939 -0.754 18.750 1.00 40.75 161 GLN A O 1
ATOM 1229 N N . ILE A 1 163 ? 0.960 0.357 18.262 1.00 39.94 162 ILE A N 1
ATOM 1230 C CA . ILE A 1 163 ? 0.748 1.529 19.115 1.00 40.45 162 ILE A CA 1
ATOM 1231 C C . ILE A 1 163 ? 1.304 2.763 18.401 1.00 39.84 162 ILE A C 1
ATOM 1232 O O . ILE A 1 163 ? 2.125 2.637 17.495 1.00 40.42 162 ILE A O 1
ATOM 1237 N N . GLY A 1 164 ? 0.857 3.940 18.802 1.00 39.01 163 GLY A N 1
ATOM 1238 C CA . GLY A 1 164 ? 1.336 5.185 18.220 1.00 38.50 163 GLY A CA 1
ATOM 1239 C C . GLY A 1 164 ? 0.922 5.414 16.781 1.00 37.63 163 GLY A C 1
ATOM 1240 O O . GLY A 1 164 ? -0.150 4.974 16.355 1.00 37.25 163 GLY A O 1
ATOM 1241 N N . ALA A 1 165 ? 1.782 6.093 16.013 1.00 36.63 164 ALA A N 1
ATOM 1242 C CA . ALA A 1 165 ? 1.494 6.420 14.620 1.00 35.67 164 ALA A CA 1
ATOM 1243 C C . ALA A 1 165 ? 1.847 5.262 13.683 1.00 33.96 164 ALA A C 1
ATOM 1244 O O . ALA A 1 165 ? 2.603 5.436 12.719 1.00 34.23 164 ALA A O 1
ATOM 1246 N N . GLU A 1 166 ? 1.283 4.070 13.960 1.00 31.67 165 GLU A N 1
ATOM 1247 C CA . GLU A 1 166 ? 1.508 2.863 13.178 1.00 29.58 165 GLU A CA 1
ATOM 1248 C C . GLU A 1 166 ? 1.237 3.080 11.696 1.00 27.38 165 GLU A C 1
ATOM 1249 O O . GLU A 1 166 ? 2.083 2.723 10.891 1.00 27.40 165 GLU A O 1
ATOM 1255 N N . LEU A 1 167 ? 0.090 3.696 11.328 1.00 25.89 166 LEU A N 1
ATOM 1256 C CA . LEU A 1 167 ? -0.231 3.861 9.912 1.00 25.10 166 LEU A CA 1
ATOM 1257 C C . LEU A 1 167 ? 0.765 4.753 9.191 1.00 24.62 166 LEU A C 1
ATOM 1258 O O . LEU A 1 167 ? 1.202 4.418 8.094 1.00 24.33 166 LEU A O 1
ATOM 1263 N N . ALA A 1 168 ? 1.147 5.884 9.800 1.00 25.00 167 ALA A N 1
ATOM 1264 C CA . ALA A 1 168 ? 2.136 6.782 9.187 1.00 25.34 167 ALA A CA 1
ATOM 1265 C C . ALA A 1 168 ? 3.493 6.059 9.022 1.00 24.65 167 ALA A C 1
ATOM 1266 O O . ALA A 1 168 ? 4.186 6.225 8.015 1.00 24.16 167 ALA A O 1
ATOM 1268 N N . ARG A 1 169 ? 3.858 5.246 10.011 1.00 23.73 168 ARG A N 1
ATOM 1269 C CA . ARG A 1 169 ? 5.104 4.489 9.954 1.00 23.58 168 ARG A CA 1
ATOM 1270 C C . ARG A 1 169 ? 5.081 3.448 8.851 1.00 22.43 168 ARG A C 1
ATOM 1271 O O . ARG A 1 169 ? 6.052 3.265 8.126 1.00 22.23 168 ARG A O 1
ATOM 1279 N N . ARG A 1 170 ? 3.956 2.763 8.723 1.00 21.15 169 ARG A N 1
ATOM 1280 C CA . ARG A 1 170 ? 3.786 1.706 7.743 1.00 20.23 169 ARG A CA 1
ATOM 1281 C C . ARG A 1 170 ? 3.828 2.239 6.297 1.00 19.66 169 ARG A C 1
ATOM 1282 O O . ARG A 1 170 ? 4.357 1.588 5.410 1.00 18.97 169 ARG A O 1
ATOM 1290 N N . LEU A 1 171 ? 3.189 3.412 6.047 1.00 19.58 170 LEU A N 1
ATOM 1291 C CA . LEU A 1 171 ? 3.115 3.980 4.696 1.00 19.72 170 LEU A CA 1
ATOM 1292 C C . LEU A 1 171 ? 4.268 4.908 4.323 1.00 19.21 170 LEU A C 1
ATOM 1293 O O . LEU A 1 171 ? 4.332 5.376 3.177 1.00 18.73 170 LEU A O 1
ATOM 1298 N N . GLU A 1 172 ? 5.152 5.210 5.278 1.00 19.28 171 GLU A N 1
ATOM 1299 C CA . GLU A 1 172 ? 6.266 6.126 5.072 1.00 19.05 171 GLU A CA 1
ATOM 1300 C C . GLU A 1 172 ? 7.129 5.796 3.863 1.00 18.30 171 GLU A C 1
ATOM 1301 O O . GLU A 1 172 ? 7.504 6.709 3.142 1.00 19.19 171 GLU A O 1
ATOM 1307 N N . PHE A 1 173 ? 7.434 4.500 3.620 1.00 16.32 172 PHE A N 1
ATOM 1308 C CA . PHE A 1 173 ? 8.245 4.129 2.461 1.00 15.48 172 PHE A CA 1
ATOM 1309 C C . PHE A 1 173 ? 7.664 4.583 1.124 1.00 15.40 172 PHE A C 1
ATOM 1310 O O . PHE A 1 173 ? 8.427 4.716 0.175 1.00 14.87 172 PHE A O 1
ATOM 1318 N N . ILE A 1 174 ? 6.331 4.807 1.004 1.00 17.43 173 ILE A N 1
ATOM 1319 C CA . ILE A 1 174 ? 5.772 5.255 -0.271 1.00 18.39 173 ILE A CA 1
ATOM 1320 C C . ILE A 1 174 ? 6.413 6.592 -0.740 1.00 19.86 173 ILE A C 1
ATOM 1321 O O . ILE A 1 174 ? 6.670 6.776 -1.930 1.00 21.26 173 ILE A O 1
ATOM 1326 N N . GLY A 1 175 ? 6.749 7.458 0.211 1.00 19.11 174 GLY A N 1
ATOM 1327 C CA . GLY A 1 175 ? 7.438 8.710 -0.093 1.00 19.46 174 GLY A CA 1
ATOM 1328 C C . GLY A 1 175 ? 8.961 8.606 -0.090 1.00 18.81 174 GLY A C 1
ATOM 1329 O O . GLY A 1 175 ? 9.649 9.591 -0.372 1.00 19.05 174 GLY A O 1
ATOM 1330 N N . THR A 1 176 ? 9.517 7.413 0.223 1.00 18.05 175 THR A N 1
ATOM 1331 C CA . THR A 1 176 ? 10.977 7.170 0.302 1.00 17.08 175 THR A CA 1
ATOM 1332 C C . THR A 1 176 ? 11.227 5.638 0.211 1.00 16.65 175 THR A C 1
ATOM 1333 O O . THR A 1 176 ? 11.411 4.974 1.223 1.00 16.42 175 THR A O 1
ATOM 1337 N N . PRO A 1 177 ? 11.056 5.070 -0.998 1.00 15.82 176 PRO A N 1
ATOM 1338 C CA . PRO A 1 177 ? 11.011 3.605 -1.134 1.00 14.60 176 PRO A CA 1
ATOM 1339 C C . PRO A 1 177 ? 12.316 2.940 -1.467 1.00 14.10 176 PRO A C 1
ATOM 1340 O O . PRO A 1 177 ? 12.341 1.765 -1.768 1.00 14.67 176 PRO A O 1
ATOM 1344 N N . TYR A 1 178 ? 13.402 3.709 -1.439 1.00 13.41 177 TYR A N 1
ATOM 1345 C CA . TYR A 1 178 ? 14.714 3.256 -1.920 1.00 12.37 177 TYR A CA 1
ATOM 1346 C C . TYR A 1 178 ? 15.257 2.008 -1.248 1.00 13.23 177 TYR A C 1
ATOM 1347 O O . TYR A 1 178 ? 16.036 1.296 -1.866 1.00 13.55 177 TYR A O 1
ATOM 1356 N N . TRP A 1 179 ? 14.870 1.755 0.017 1.00 11.84 178 TRP A N 1
ATOM 1357 C CA . TRP A 1 179 ? 15.393 0.586 0.731 1.00 11.90 178 TRP A CA 1
ATOM 1358 C C . TRP A 1 179 ? 14.424 -0.619 0.727 1.00 10.98 178 TRP A C 1
ATOM 1359 O O . TRP A 1 179 ? 14.780 -1.681 1.264 1.00 12.24 178 TRP A O 1
ATOM 1370 N N . MET A 1 180 ? 13.236 -0.501 0.089 1.00 10.76 179 MET A N 1
ATOM 1371 C CA . MET A 1 180 ? 12.294 -1.632 0.113 1.00 10.59 179 MET A CA 1
ATOM 1372 C C . MET A 1 180 ? 12.442 -2.583 -1.045 1.00 11.46 179 MET A C 1
ATOM 1373 O O . MET A 1 180 ? 12.736 -2.173 -2.176 1.00 11.08 179 MET A O 1
ATOM 1378 N N . ALA A 1 181 ? 12.145 -3.858 -0.775 1.00 11.98 180 ALA A N 1
ATOM 1379 C CA . ALA A 1 181 ? 12.215 -4.908 -1.770 1.00 13.65 180 ALA A CA 1
ATOM 1380 C C . ALA A 1 181 ? 11.119 -4.725 -2.828 1.00 15.16 180 ALA A C 1
ATOM 1381 O O . ALA A 1 181 ? 10.095 -4.080 -2.567 1.00 14.43 180 ALA A O 1
ATOM 1383 N N . PRO A 1 182 ? 11.337 -5.217 -4.060 1.00 16.10 181 PRO A N 1
ATOM 1384 C CA . PRO A 1 182 ? 10.330 -4.999 -5.111 1.00 15.68 181 PRO A CA 1
ATOM 1385 C C . PRO A 1 182 ? 8.943 -5.565 -4.735 1.00 15.89 181 PRO A C 1
ATOM 1386 O O . PRO A 1 182 ? 7.939 -4.930 -5.058 1.00 16.54 181 PRO A O 1
ATOM 1390 N N . GLU A 1 183 ? 8.885 -6.655 -3.944 1.00 15.14 182 GLU A N 1
ATOM 1391 C CA . GLU A 1 183 ? 7.569 -7.185 -3.526 1.00 15.45 182 GLU A CA 1
ATOM 1392 C C . GLU A 1 183 ? 6.850 -6.261 -2.512 1.00 15.56 182 GLU A C 1
ATOM 1393 O O . GLU A 1 183 ? 5.610 -6.305 -2.416 1.00 15.82 182 GLU A O 1
ATOM 1399 N N . VAL A 1 184 ? 7.612 -5.392 -1.802 1.00 15.44 183 VAL A N 1
ATOM 1400 C CA . VAL A 1 184 ? 7.047 -4.384 -0.886 1.00 15.52 183 VAL A CA 1
ATOM 1401 C C . VAL A 1 184 ? 6.660 -3.114 -1.701 1.00 16.65 183 VAL A C 1
ATOM 1402 O O . VAL A 1 184 ? 5.604 -2.499 -1.463 1.00 16.50 183 VAL A O 1
ATOM 1406 N N . ALA A 1 185 ? 7.520 -2.734 -2.680 1.00 16.17 184 ALA A N 1
ATOM 1407 C CA . ALA A 1 185 ? 7.246 -1.640 -3.608 1.00 17.46 184 ALA A CA 1
ATOM 1408 C C . ALA A 1 185 ? 5.989 -1.889 -4.431 1.00 16.83 184 ALA A C 1
ATOM 1409 O O . ALA A 1 185 ? 5.382 -0.933 -4.911 1.00 16.81 184 ALA A O 1
ATOM 1411 N N . ALA A 1 186 ? 5.591 -3.159 -4.600 1.00 16.27 185 ALA A N 1
ATOM 1412 C CA . ALA A 1 186 ? 4.337 -3.531 -5.273 1.00 16.97 185 ALA A CA 1
ATOM 1413 C C . ALA A 1 186 ? 3.158 -3.351 -4.290 1.00 18.21 185 ALA A C 1
ATOM 1414 O O . ALA A 1 186 ? 2.209 -4.142 -4.234 1.00 18.06 185 ALA A O 1
ATOM 1416 N N . VAL A 1 187 ? 3.184 -2.212 -3.586 1.00 19.03 186 VAL A N 1
ATOM 1417 C CA . VAL A 1 187 ? 2.191 -1.820 -2.604 1.00 18.90 186 VAL A CA 1
ATOM 1418 C C . VAL A 1 187 ? 0.813 -1.703 -3.228 1.00 17.83 186 VAL A C 1
ATOM 1419 O O . VAL A 1 187 ? 0.656 -1.233 -4.353 1.00 18.10 186 VAL A O 1
ATOM 1423 N N . ALA A 1 188 ? -0.200 -2.170 -2.502 1.00 17.26 187 ALA A N 1
ATOM 1424 C CA . ALA A 1 188 ? -1.619 -2.146 -2.934 1.00 17.64 187 ALA A CA 1
ATOM 1425 C C . ALA A 1 188 ? -1.952 -3.090 -4.097 1.00 17.75 187 ALA A C 1
ATOM 1426 O O . ALA A 1 188 ? -3.077 -3.053 -4.605 1.00 19.05 187 ALA A O 1
ATOM 1428 N N . LEU A 1 189 ? -0.988 -3.946 -4.500 1.00 18.82 188 LEU A N 1
ATOM 1429 C CA . LEU A 1 189 ? -1.262 -5.021 -5.454 1.00 19.83 188 LEU A CA 1
ATOM 1430 C C . LEU A 1 189 ? -1.551 -6.288 -4.640 1.00 19.30 188 LEU A C 1
ATOM 1431 O O . LEU A 1 189 ? -1.331 -6.315 -3.430 1.00 19.19 188 LEU A O 1
ATOM 1436 N N . LYS A 1 190 ? -2.055 -7.335 -5.286 1.00 18.89 189 LYS A N 1
ATOM 1437 C CA . LYS A 1 190 ? -2.510 -8.532 -4.589 1.00 18.82 189 LYS A CA 1
ATOM 1438 C C . LYS A 1 190 ? -1.450 -9.307 -3.855 1.00 19.34 189 LYS A C 1
ATOM 1439 O O . LYS A 1 190 ? -1.776 -10.010 -2.896 1.00 19.16 189 LYS A O 1
ATOM 1445 N N . GLY A 1 191 ? -0.217 -9.263 -4.337 1.00 19.68 190 GLY A N 1
ATOM 1446 C CA . GLY A 1 191 ? 0.824 -10.075 -3.736 1.00 21.71 190 GLY A CA 1
ATOM 1447 C C . GLY A 1 191 ? 1.256 -9.431 -2.449 1.00 24.28 190 GLY A C 1
ATOM 1448 O O . GLY A 1 191 ? 1.410 -8.201 -2.397 1.00 26.65 190 GLY A O 1
ATOM 1449 N N . GLY A 1 192 ? 1.420 -10.246 -1.423 1.00 23.23 191 GLY A N 1
ATOM 1450 C CA . GLY A 1 192 ? 1.933 -9.702 -0.176 1.00 21.19 191 GLY A CA 1
ATOM 1451 C C . GLY A 1 192 ? 3.437 -9.839 -0.172 1.00 19.59 191 GLY A C 1
ATOM 1452 O O . GLY A 1 192 ? 4.093 -9.772 -1.228 1.00 19.54 191 GLY A O 1
ATOM 1453 N N . TYR A 1 193 ? 3.972 -9.935 1.016 1.00 17.01 192 TYR A N 1
ATOM 1454 C CA . TYR A 1 193 ? 5.416 -10.089 1.180 1.00 16.41 192 TYR A CA 1
ATOM 1455 C C . TYR A 1 193 ? 5.700 -10.889 2.453 1.00 17.35 192 TYR A C 1
ATOM 1456 O O . TYR A 1 193 ? 4.779 -11.265 3.183 1.00 17.80 192 TYR A O 1
ATOM 1465 N N . ASN A 1 194 ? 6.976 -11.228 2.674 1.00 16.09 193 ASN A N 1
ATOM 1466 C CA . ASN A 1 194 ? 7.351 -11.959 3.865 1.00 14.80 193 ASN A CA 1
ATOM 1467 C C . ASN A 1 194 ? 8.659 -11.326 4.426 1.00 14.58 193 ASN A C 1
ATOM 1468 O O . ASN A 1 194 ? 9.136 -10.288 3.938 1.00 15.45 193 ASN A O 1
ATOM 1473 N N . GLU A 1 195 ? 9.235 -11.964 5.433 1.00 14.43 194 GLU A N 1
ATOM 1474 C CA . GLU A 1 195 ? 10.404 -11.435 6.120 1.00 13.80 194 GLU A CA 1
ATOM 1475 C C . GLU A 1 195 ? 11.649 -11.303 5.236 1.00 14.31 194 GLU A C 1
ATOM 1476 O O . GLU A 1 195 ? 12.597 -10.572 5.597 1.00 14.65 194 GLU A O 1
ATOM 1482 N N . LEU A 1 196 ? 11.655 -11.980 4.079 1.00 14.09 195 LEU A N 1
ATOM 1483 C CA . LEU A 1 196 ? 12.795 -11.865 3.173 1.00 14.79 195 LEU A CA 1
ATOM 1484 C C . LEU A 1 196 ? 12.947 -10.458 2.589 1.00 13.13 195 LEU A C 1
ATOM 1485 O O . LEU A 1 196 ? 14.025 -10.128 2.0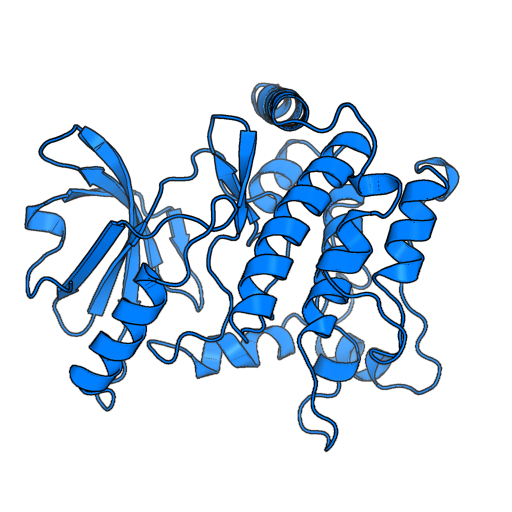78 1.00 13.87 195 LEU A O 1
ATOM 1490 N N . CYS A 1 197 ? 11.910 -9.591 2.695 1.00 12.67 196 CYS A N 1
ATOM 1491 C CA . CYS A 1 197 ? 12.060 -8.193 2.261 1.00 12.82 196 CYS A CA 1
ATOM 1492 C C . CYS A 1 197 ? 13.172 -7.513 3.098 1.00 14.00 196 CYS A C 1
ATOM 1493 O O . CYS A 1 197 ? 13.845 -6.637 2.576 1.00 15.09 196 CYS A O 1
ATOM 1496 N N . ASP A 1 198 ? 13.401 -7.938 4.367 1.00 12.93 197 ASP A N 1
ATOM 1497 C CA . ASP A 1 198 ? 14.481 -7.336 5.182 1.00 13.17 197 ASP A CA 1
ATOM 1498 C C . ASP A 1 198 ? 15.867 -7.625 4.643 1.00 12.62 197 ASP A C 1
ATOM 1499 O O . ASP A 1 198 ? 16.772 -6.802 4.793 1.00 12.67 197 ASP A O 1
ATOM 1504 N N . ILE A 1 199 ? 16.044 -8.809 4.058 1.00 12.24 198 ILE A N 1
ATOM 1505 C CA . ILE A 1 199 ? 17.342 -9.189 3.488 1.00 12.73 198 ILE A CA 1
ATOM 1506 C C . ILE A 1 199 ? 17.687 -8.277 2.309 1.00 13.14 198 ILE A C 1
ATOM 1507 O O . ILE A 1 199 ? 18.798 -7.747 2.241 1.00 12.91 198 ILE A O 1
ATOM 1512 N N . TRP A 1 200 ? 16.686 -7.940 1.482 1.00 12.85 199 TRP A N 1
ATOM 1513 C CA . TRP A 1 200 ? 16.903 -6.998 0.372 1.00 11.81 199 TRP A CA 1
ATOM 1514 C C . TRP A 1 200 ? 17.276 -5.613 0.952 1.00 12.03 199 TRP A C 1
ATOM 1515 O O . TRP A 1 200 ? 18.272 -4.991 0.539 1.00 12.98 199 TRP A O 1
ATOM 1526 N N . SER A 1 201 ? 16.514 -5.153 1.997 1.00 12.32 200 SER A N 1
ATOM 1527 C CA . SER A 1 201 ? 16.803 -3.849 2.623 1.00 11.34 200 SER A CA 1
ATOM 1528 C C . SER A 1 201 ? 18.218 -3.814 3.168 1.00 11.53 200 SER A C 1
ATOM 1529 O O . SER A 1 201 ? 18.866 -2.761 3.086 1.00 11.90 200 SER A O 1
ATOM 1532 N N . LEU A 1 202 ? 18.719 -4.970 3.673 1.00 10.63 201 LEU A N 1
ATOM 1533 C CA . LEU A 1 202 ? 20.105 -4.993 4.160 1.00 11.93 201 LEU A CA 1
ATOM 1534 C C . LEU A 1 202 ? 21.122 -4.869 3.023 1.00 12.04 201 LEU A C 1
ATOM 1535 O O . LEU A 1 202 ? 22.094 -4.126 3.179 1.00 12.61 201 LEU A O 1
ATOM 1540 N N . GLY A 1 203 ? 20.844 -5.491 1.889 1.00 11.48 202 GLY A N 1
ATOM 1541 C CA . GLY A 1 203 ? 21.678 -5.345 0.692 1.00 11.63 202 GLY A CA 1
ATOM 1542 C C . GLY A 1 203 ? 21.747 -3.893 0.239 1.00 12.39 202 GLY A C 1
ATOM 1543 O O . GLY A 1 203 ? 22.820 -3.358 -0.011 1.00 12.25 202 GLY A O 1
ATOM 1544 N N . ILE A 1 204 ? 20.579 -3.208 0.205 1.00 10.84 203 ILE A N 1
ATOM 1545 C CA . ILE A 1 204 ? 20.579 -1.782 -0.164 1.00 10.67 203 ILE A CA 1
ATOM 1546 C C . ILE A 1 204 ? 21.373 -0.971 0.866 1.00 11.53 203 ILE A C 1
ATOM 1547 O O . ILE A 1 204 ? 22.064 -0.040 0.498 1.00 12.77 203 ILE A O 1
ATOM 1552 N N . THR A 1 205 ? 21.198 -1.270 2.182 1.00 11.48 204 THR A N 1
ATOM 1553 C CA . THR A 1 205 ? 21.928 -0.561 3.244 1.00 11.75 204 THR A CA 1
ATOM 1554 C C . THR A 1 205 ? 23.438 -0.748 3.060 1.00 12.58 204 THR A C 1
ATOM 1555 O O . THR A 1 205 ? 24.183 0.211 3.234 1.00 12.59 204 THR A O 1
ATOM 1559 N N . ALA A 1 206 ? 23.885 -1.950 2.629 1.00 12.26 205 ALA A N 1
ATOM 1560 C CA . ALA A 1 206 ? 25.331 -2.137 2.392 1.00 12.85 205 ALA A CA 1
ATOM 1561 C C . ALA A 1 206 ? 25.849 -1.201 1.258 1.00 13.77 205 ALA A C 1
ATOM 1562 O O . ALA A 1 206 ? 26.924 -0.604 1.399 1.00 14.77 205 ALA A O 1
ATOM 1564 N N . ILE A 1 207 ? 25.026 -0.996 0.197 1.00 14.04 206 ILE A N 1
ATOM 1565 C CA . ILE A 1 207 ? 25.360 -0.078 -0.905 1.00 14.13 206 ILE A CA 1
ATOM 1566 C C . ILE A 1 207 ? 25.358 1.362 -0.361 1.00 12.84 206 ILE A C 1
ATOM 1567 O O . ILE A 1 207 ? 26.293 2.136 -0.595 1.00 13.66 206 ILE A O 1
ATOM 1572 N N . GLU A 1 208 ? 24.350 1.705 0.451 1.00 12.30 207 GLU A N 1
ATOM 1573 C CA . GLU A 1 208 ? 24.262 3.018 1.115 1.00 12.36 207 GLU A CA 1
ATOM 1574 C C . GLU A 1 208 ? 25.525 3.314 1.942 1.00 12.77 207 GLU A C 1
ATOM 1575 O O . GLU A 1 208 ? 26.078 4.415 1.842 1.00 13.81 207 GLU A O 1
ATOM 1581 N N . LEU A 1 209 ? 26.015 2.347 2.722 1.00 12.75 208 LEU A N 1
ATOM 1582 C CA . LEU A 1 209 ? 27.216 2.559 3.542 1.00 14.06 208 LEU A CA 1
ATOM 1583 C C . LEU A 1 209 ? 28.456 2.736 2.668 1.00 15.18 208 LEU A C 1
ATOM 1584 O O . LEU A 1 209 ? 29.371 3.464 3.033 1.00 14.93 208 LEU A O 1
ATOM 1589 N N . ALA A 1 210 ? 28.475 2.086 1.513 1.00 15.81 209 ALA A N 1
ATOM 1590 C CA . ALA A 1 210 ? 29.577 2.167 0.560 1.00 16.07 209 ALA A CA 1
ATOM 1591 C C . ALA A 1 210 ? 29.559 3.438 -0.286 1.00 16.12 209 ALA A C 1
ATOM 1592 O O . ALA A 1 210 ? 30.607 3.872 -0.777 1.00 17.48 209 ALA A O 1
ATOM 1594 N N . GLU A 1 211 ? 28.352 3.962 -0.582 1.00 15.12 210 GLU A N 1
ATOM 1595 C CA . GLU A 1 211 ? 28.189 5.036 -1.556 1.00 15.41 210 GLU A CA 1
ATOM 1596 C C . GLU A 1 211 ? 27.525 6.307 -1.050 1.00 15.20 210 GLU A C 1
ATOM 1597 O O . GLU A 1 211 ? 27.409 7.255 -1.819 1.00 15.74 210 GLU A O 1
ATOM 1603 N N . LEU A 1 212 ? 27.144 6.356 0.243 1.00 14.22 211 LEU A N 1
ATOM 1604 C CA . LEU A 1 212 ? 26.548 7.527 0.912 1.00 15.50 211 LEU A CA 1
ATOM 1605 C C . LEU A 1 212 ? 25.099 7.804 0.548 1.00 15.76 211 LEU A C 1
ATOM 1606 O O . LEU A 1 212 ? 24.520 8.780 1.040 1.00 16.35 211 LEU A O 1
ATOM 1611 N N . GLN A 1 213 ? 24.498 6.955 -0.265 1.00 15.37 212 GLN A N 1
ATOM 1612 C CA . GLN A 1 213 ? 23.084 7.019 -0.624 1.00 14.64 212 GLN A CA 1
ATOM 1613 C C . GLN A 1 213 ? 22.696 5.673 -1.211 1.00 15.07 212 GLN A C 1
ATOM 1614 O O . GLN A 1 213 ? 23.547 4.949 -1.757 1.00 14.17 212 GLN A O 1
ATOM 1620 N N . PRO A 1 214 ? 21.412 5.291 -1.076 1.00 14.00 213 PRO A N 1
ATOM 1621 C CA . PRO A 1 214 ? 20.985 4.021 -1.700 1.00 14.28 213 PRO A CA 1
ATOM 1622 C C . PRO A 1 214 ? 20.865 4.231 -3.219 1.00 15.40 213 PRO A C 1
ATOM 1623 O O . PRO A 1 214 ? 20.795 5.387 -3.715 1.00 14.23 213 PRO A O 1
ATOM 1627 N N . PRO A 1 215 ? 20.806 3.137 -4.004 1.00 15.17 214 PRO A N 1
ATOM 1628 C CA . PRO A 1 215 ? 20.606 3.296 -5.456 1.00 15.61 214 PRO A CA 1
ATOM 1629 C C . PRO A 1 215 ? 19.306 4.072 -5.781 1.00 16.97 214 PRO A C 1
ATOM 1630 O O . PRO A 1 215 ? 18.354 4.034 -5.006 1.00 16.58 214 PRO A O 1
ATOM 1634 N N . LEU A 1 216 ? 19.286 4.807 -6.892 1.00 17.90 215 LEU A N 1
ATOM 1635 C CA . LEU A 1 216 ? 18.101 5.588 -7.323 1.00 18.48 215 LEU A CA 1
ATOM 1636 C C . LEU A 1 216 ? 17.676 6.695 -6.318 1.00 17.13 215 LEU A C 1
ATOM 1637 O O . LEU A 1 216 ? 16.598 7.227 -6.475 1.00 16.30 215 LEU A O 1
ATOM 1642 N N . PHE A 1 217 ? 18.530 7.096 -5.359 1.00 16.22 216 PHE A N 1
ATOM 1643 C CA . PHE A 1 217 ? 18.161 8.133 -4.369 1.00 16.42 216 PHE A CA 1
ATOM 1644 C C . PHE A 1 217 ? 17.727 9.443 -4.993 1.00 16.89 216 PHE A C 1
ATOM 1645 O O . PHE A 1 217 ? 16.859 10.121 -4.449 1.00 17.40 216 PHE A O 1
ATOM 1653 N N . ASP A 1 218 ? 18.285 9.761 -6.159 1.00 17.45 217 ASP A N 1
ATOM 1654 C CA . ASP A 1 218 ? 18.012 10.976 -6.934 1.00 18.50 217 ASP A CA 1
ATOM 1655 C C . ASP A 1 218 ? 16.746 10.951 -7.741 1.00 17.47 217 ASP A C 1
ATOM 1656 O O . ASP A 1 218 ? 16.480 11.915 -8.466 1.00 16.54 217 ASP A O 1
ATOM 1661 N N . VAL A 1 219 ? 16.056 9.803 -7.753 1.00 16.87 218 VAL A N 1
ATOM 1662 C CA . VAL A 1 219 ? 14.840 9.625 -8.514 1.00 17.36 218 VAL A CA 1
ATOM 1663 C C . VAL A 1 219 ? 13.649 9.887 -7.622 1.00 16.62 218 VAL A C 1
ATOM 1664 O O . VAL A 1 219 ? 13.655 9.498 -6.444 1.00 16.33 218 VAL A O 1
ATOM 1668 N N . HIS A 1 220 ? 12.589 10.482 -8.193 1.00 15.93 219 HIS A N 1
ATOM 1669 C CA . HIS A 1 220 ? 11.356 10.774 -7.457 1.00 16.51 219 HIS A CA 1
ATOM 1670 C C . HIS A 1 220 ? 10.786 9.459 -6.912 1.00 17.06 219 HIS A C 1
ATOM 1671 O O . HIS A 1 220 ? 10.784 8.464 -7.634 1.00 17.49 219 HIS A O 1
ATOM 1678 N N . PRO A 1 221 ? 10.374 9.437 -5.635 1.00 18.38 220 PRO A N 1
ATOM 1679 C CA . PRO A 1 221 ? 9.852 8.190 -5.049 1.00 18.50 220 PRO A CA 1
ATOM 1680 C C . PRO A 1 221 ? 8.752 7.477 -5.851 1.00 18.90 220 PRO A C 1
ATOM 1681 O O . PRO A 1 221 ? 8.776 6.250 -5.907 1.00 19.78 220 PRO A O 1
ATOM 1685 N N . LEU A 1 222 ? 7.820 8.209 -6.486 1.00 18.63 221 LEU A N 1
ATOM 1686 C CA . LEU A 1 222 ? 6.773 7.567 -7.293 1.00 19.72 221 LEU A CA 1
ATOM 1687 C C . LEU A 1 222 ? 7.343 6.952 -8.578 1.00 20.78 221 LEU A C 1
ATOM 1688 O O . LEU A 1 222 ? 6.850 5.915 -9.044 1.00 21.62 221 LEU A O 1
ATOM 1693 N N . ARG A 1 223 ? 8.432 7.531 -9.114 1.00 18.90 222 ARG A N 1
ATOM 1694 C CA . ARG A 1 223 ? 9.096 6.962 -10.276 1.00 19.40 222 ARG A CA 1
ATOM 1695 C C . ARG A 1 223 ? 9.849 5.690 -9.860 1.00 19.30 222 ARG A C 1
ATOM 1696 O O . ARG A 1 223 ? 9.824 4.706 -10.603 1.00 19.89 222 ARG A O 1
ATOM 1704 N N . VAL A 1 224 ? 10.457 5.655 -8.649 1.00 18.03 223 VAL A N 1
ATOM 1705 C CA . VAL A 1 224 ? 11.122 4.425 -8.173 1.00 18.29 223 VAL A CA 1
ATOM 1706 C C . VAL A 1 224 ? 10.055 3.315 -8.019 1.00 19.06 223 VAL A C 1
ATOM 1707 O O . VAL A 1 224 ? 10.299 2.177 -8.419 1.00 20.08 223 VAL A O 1
ATOM 1711 N N . LEU A 1 225 ? 8.877 3.658 -7.492 1.00 19.32 224 LEU A N 1
ATOM 1712 C CA . LEU A 1 225 ? 7.788 2.660 -7.358 1.00 19.90 224 LEU A CA 1
ATOM 1713 C C . LEU A 1 225 ? 7.355 2.139 -8.719 1.00 21.57 224 LEU A C 1
ATOM 1714 O O . LEU A 1 225 ? 7.136 0.923 -8.879 1.00 22.68 224 LEU A O 1
ATOM 1719 N N . PHE A 1 226 ? 7.256 3.028 -9.711 1.00 21.09 225 PHE A N 1
ATOM 1720 C CA . PHE A 1 226 ? 6.925 2.642 -11.083 1.00 22.23 225 PHE A CA 1
ATOM 1721 C C . PHE A 1 226 ? 7.973 1.680 -11.642 1.00 22.37 225 PHE A C 1
ATOM 1722 O O . PHE A 1 226 ? 7.609 0.638 -12.169 1.00 23.65 225 PHE A O 1
ATOM 1730 N N . LEU A 1 227 ? 9.270 2.018 -11.526 1.00 21.80 226 LEU A N 1
ATOM 1731 C CA . LEU A 1 227 ? 10.340 1.190 -12.058 1.00 21.46 226 LEU A CA 1
ATOM 1732 C C . LEU A 1 227 ? 10.430 -0.198 -11.406 1.00 22.51 226 LEU A C 1
ATOM 1733 O O . LEU A 1 227 ? 10.711 -1.188 -12.096 1.00 21.27 226 LEU A O 1
ATOM 1738 N N . MET A 1 228 ? 10.225 -0.271 -10.078 1.00 24.20 227 MET A N 1
ATOM 1739 C CA . MET A 1 228 ? 10.378 -1.538 -9.355 1.00 26.93 227 MET A CA 1
ATOM 1740 C C . MET A 1 228 ? 9.277 -2.553 -9.637 1.00 30.49 227 MET A C 1
ATOM 1741 O O . MET A 1 228 ? 9.491 -3.747 -9.404 1.00 31.68 227 MET A O 1
ATOM 1746 N N . THR A 1 229 ? 8.115 -2.108 -10.136 1.00 32.20 228 THR A N 1
ATOM 1747 C CA . THR A 1 229 ? 7.047 -3.050 -10.475 1.00 34.83 228 THR A CA 1
ATOM 1748 C C . THR A 1 229 ? 7.028 -3.403 -11.976 1.00 36.77 228 THR A C 1
ATOM 1749 O O . THR A 1 229 ? 6.177 -4.186 -12.387 1.00 37.27 228 THR A O 1
ATOM 1753 N N . LYS A 1 230 ? 7.967 -2.863 -12.782 1.00 37.58 229 LYS A N 1
ATOM 1754 C CA . LYS A 1 230 ? 8.081 -3.208 -14.196 1.00 38.88 229 LYS A CA 1
ATOM 1755 C C . LYS A 1 230 ? 8.704 -4.601 -14.262 1.00 40.49 229 LYS A C 1
ATOM 1756 O O . LYS A 1 230 ? 9.535 -4.957 -13.421 1.00 40.84 229 LYS A O 1
ATOM 1762 N N . SER A 1 231 ? 8.269 -5.405 -15.235 1.00 41.05 230 SER A N 1
ATOM 1763 C CA . SER A 1 231 ? 8.711 -6.785 -15.404 1.00 41.65 230 SER A CA 1
ATOM 1764 C C . SER A 1 231 ? 10.214 -6.958 -15.553 1.00 41.23 230 SER A C 1
ATOM 1765 O O . SER A 1 231 ? 10.774 -7.875 -14.957 1.00 42.42 230 SER A O 1
ATOM 1768 N N . GLY A 1 232 ? 10.853 -6.093 -16.335 1.00 39.24 231 GLY A N 1
ATOM 1769 C CA . GLY A 1 232 ? 12.285 -6.186 -16.587 1.00 37.67 231 GLY A CA 1
ATOM 1770 C C . GLY A 1 232 ? 13.180 -5.467 -15.596 1.00 35.51 231 GLY A C 1
ATOM 1771 O O . GLY A 1 232 ? 14.364 -5.271 -15.866 1.00 35.86 231 GLY A O 1
ATOM 1772 N N . TYR A 1 233 ? 12.638 -5.075 -14.433 1.00 33.34 232 TYR A N 1
ATOM 1773 C CA . TYR A 1 233 ? 13.415 -4.390 -13.392 1.00 31.57 232 TYR A CA 1
ATOM 1774 C C . TYR A 1 233 ? 14.616 -5.235 -12.964 1.00 30.56 232 TYR A C 1
ATOM 1775 O O . TYR A 1 233 ? 14.453 -6.414 -12.648 1.00 30.65 232 TYR A O 1
ATOM 1784 N N . GLN A 1 234 ? 15.806 -4.636 -12.956 1.00 29.00 233 GLN A N 1
ATOM 1785 C CA . GLN A 1 234 ? 17.004 -5.357 -12.542 1.00 28.02 233 GLN A CA 1
ATOM 1786 C C . GLN A 1 234 ? 17.476 -4.849 -11.184 1.00 26.01 233 GLN A C 1
ATOM 1787 O O . GLN A 1 234 ? 17.581 -3.642 -10.963 1.00 25.72 233 GLN A O 1
ATOM 1793 N N . PRO A 1 235 ? 17.849 -5.759 -10.280 1.00 24.16 234 PRO A N 1
ATOM 1794 C CA . PRO A 1 235 ? 18.392 -5.328 -8.986 1.00 22.83 234 PRO A CA 1
ATOM 1795 C C . PRO A 1 235 ? 19.629 -4.439 -9.132 1.00 21.49 234 PRO A C 1
ATOM 1796 O O . PRO A 1 235 ? 20.439 -4.615 -10.060 1.00 21.64 234 PRO A O 1
ATOM 1800 N N . PRO A 1 236 ? 19.807 -3.491 -8.209 1.00 19.57 235 PRO A N 1
ATOM 1801 C CA . PRO A 1 236 ? 20.988 -2.617 -8.301 1.00 19.41 235 PRO A CA 1
ATOM 1802 C C . PRO A 1 236 ? 22.300 -3.313 -7.922 1.00 19.11 235 PRO A C 1
ATOM 1803 O O . PRO A 1 236 ? 22.318 -4.462 -7.463 1.00 19.17 235 PRO A O 1
ATOM 1807 N N . ARG A 1 237 ? 23.410 -2.653 -8.224 1.00 18.06 236 ARG A N 1
ATOM 1808 C CA . ARG A 1 237 ? 24.742 -3.188 -7.928 1.00 18.20 236 ARG A CA 1
ATOM 1809 C C . ARG A 1 237 ? 25.630 -2.057 -7.418 1.00 17.44 236 ARG A C 1
ATOM 1810 O O . ARG A 1 237 ? 25.299 -0.878 -7.571 1.00 18.11 236 ARG A O 1
ATOM 1818 N N . LEU A 1 238 ? 26.789 -2.410 -6.846 1.00 15.85 237 LEU A N 1
ATOM 1819 C CA . LEU A 1 238 ? 27.780 -1.379 -6.466 1.00 16.01 237 LEU A CA 1
ATOM 1820 C C . LEU A 1 238 ? 28.287 -0.667 -7.754 1.00 19.16 237 LEU A C 1
ATOM 1821 O O . LEU A 1 238 ? 28.499 -1.316 -8.779 1.00 20.47 237 LEU A O 1
ATOM 1826 N N . LYS A 1 239 ? 28.475 0.660 -7.692 1.00 19.37 238 LYS A N 1
ATOM 1827 C CA . LYS A 1 239 ? 28.905 1.487 -8.818 1.00 21.96 238 LYS A CA 1
ATOM 1828 C C . LYS A 1 239 ? 30.353 1.222 -9.268 1.00 24.26 238 LYS A C 1
ATOM 1829 O O . LYS A 1 239 ? 30.616 1.073 -10.469 1.00 25.81 238 LYS A O 1
ATOM 1835 N N . GLU A 1 240 ? 31.294 1.205 -8.325 1.00 24.49 239 GLU A N 1
ATOM 1836 C CA . GLU A 1 240 ? 32.723 1.048 -8.686 1.00 25.40 239 GLU A CA 1
ATOM 1837 C C . GLU A 1 240 ? 33.184 -0.365 -8.465 1.00 26.20 239 GLU A C 1
ATOM 1838 O O . GLU A 1 240 ? 33.532 -0.719 -7.344 1.00 26.14 239 GLU A O 1
ATOM 1844 N N . LYS A 1 241 ? 33.178 -1.180 -9.529 1.00 26.58 240 LYS A N 1
ATOM 1845 C CA . LYS A 1 241 ? 33.515 -2.599 -9.463 1.00 26.77 240 LYS A CA 1
ATOM 1846 C C . LYS A 1 241 ? 34.865 -2.887 -8.822 1.00 25.94 240 LYS A C 1
ATOM 1847 O O . LYS A 1 241 ? 34.970 -3.747 -7.950 1.00 26.10 240 LYS A O 1
ATOM 1853 N N . GLY A 1 242 ? 35.886 -2.141 -9.229 1.00 24.82 241 GLY A N 1
ATOM 1854 C CA . GLY A 1 242 ? 37.230 -2.341 -8.724 1.00 24.22 241 GLY A CA 1
ATOM 1855 C C . GLY A 1 242 ? 37.473 -1.900 -7.298 1.00 23.23 241 GLY A C 1
ATOM 1856 O O . GLY A 1 242 ? 38.550 -2.168 -6.754 1.00 23.16 241 GLY A O 1
ATOM 1857 N N . LYS A 1 243 ? 36.512 -1.215 -6.685 1.00 21.78 242 LYS A N 1
ATOM 1858 C CA . LYS A 1 243 ? 36.679 -0.762 -5.309 1.00 21.19 242 LYS A CA 1
ATOM 1859 C C . LYS A 1 243 ? 36.351 -1.840 -4.283 1.00 21.40 242 LYS A C 1
ATOM 1860 O O . LYS A 1 243 ? 36.756 -1.716 -3.128 1.00 22.68 242 LYS A O 1
ATOM 1866 N N . TRP A 1 244 ? 35.614 -2.888 -4.692 1.00 19.61 243 TRP A N 1
ATOM 1867 C CA . TRP A 1 244 ? 35.105 -3.902 -3.783 1.00 19.45 243 TRP A CA 1
ATOM 1868 C C . TRP A 1 244 ? 35.468 -5.313 -4.185 1.00 19.51 243 TRP A C 1
ATOM 1869 O O . TRP A 1 244 ? 35.682 -5.601 -5.373 1.00 20.14 243 TRP A O 1
ATOM 1880 N N . SER A 1 245 ? 35.553 -6.205 -3.196 1.00 18.74 244 SER A N 1
ATOM 1881 C CA . SER A 1 245 ? 35.948 -7.590 -3.482 1.00 19.04 244 SER A CA 1
ATOM 1882 C C . SER A 1 245 ? 34.834 -8.386 -4.140 1.00 19.99 244 SER A C 1
ATOM 1883 O O . SER A 1 245 ? 33.648 -8.031 -4.017 1.00 19.39 244 SER A O 1
ATOM 1886 N N . ALA A 1 246 ? 35.196 -9.533 -4.743 1.00 20.92 245 ALA A N 1
ATOM 1887 C CA . ALA A 1 246 ? 34.200 -10.454 -5.324 1.00 21.62 245 ALA A CA 1
ATOM 1888 C C . ALA A 1 246 ? 33.204 -10.906 -4.244 1.00 20.91 245 ALA A C 1
ATOM 1889 O O . ALA A 1 246 ? 32.007 -10.972 -4.520 1.00 20.01 245 ALA A O 1
ATOM 1891 N N . ALA A 1 247 ? 33.681 -11.116 -2.997 1.00 19.97 246 ALA A N 1
ATOM 1892 C CA . ALA A 1 247 ? 32.784 -11.506 -1.893 1.00 19.32 246 ALA A CA 1
ATOM 1893 C C . ALA A 1 247 ? 31.711 -10.430 -1.616 1.00 18.23 246 ALA A C 1
ATOM 1894 O O . ALA A 1 247 ? 30.548 -10.767 -1.380 1.00 18.33 246 ALA A O 1
ATOM 1896 N N . PHE A 1 248 ? 32.099 -9.141 -1.642 1.00 16.76 247 PHE A N 1
ATOM 1897 C CA . PHE A 1 248 ? 31.115 -8.063 -1.404 1.00 16.64 247 PHE A CA 1
ATOM 1898 C C . PHE A 1 248 ? 30.158 -7.972 -2.584 1.00 16.63 247 PHE A C 1
ATOM 1899 O O . PHE A 1 248 ? 28.953 -7.930 -2.373 1.00 16.87 247 PHE A O 1
ATOM 1907 N N . HIS A 1 249 ? 30.674 -8.069 -3.834 1.00 15.68 248 HIS A N 1
ATOM 1908 C CA . HIS A 1 249 ? 29.764 -8.075 -4.992 1.00 15.74 248 HIS A CA 1
ATOM 1909 C C . HIS A 1 249 ? 28.769 -9.254 -4.935 1.00 15.47 248 HIS A C 1
ATOM 1910 O O . HIS A 1 249 ? 27.589 -9.095 -5.261 1.00 15.96 248 HIS A O 1
ATOM 1917 N N . ASN A 1 250 ? 29.240 -10.434 -4.491 1.00 14.84 249 ASN A N 1
ATOM 1918 C CA . ASN A 1 250 ? 28.347 -11.598 -4.398 1.00 14.55 249 ASN A CA 1
ATOM 1919 C C . ASN A 1 250 ? 27.329 -11.402 -3.276 1.00 15.41 249 ASN A C 1
ATOM 1920 O O . ASN A 1 250 ? 26.166 -11.778 -3.441 1.00 15.93 249 ASN A O 1
ATOM 1925 N N . PHE A 1 251 ? 27.749 -10.797 -2.157 1.00 15.03 250 PHE A N 1
ATOM 1926 C CA . PHE A 1 251 ? 26.812 -10.504 -1.051 1.00 14.45 250 PHE A CA 1
ATOM 1927 C C . PHE A 1 251 ? 25.677 -9.600 -1.526 1.00 14.25 250 PHE A C 1
ATOM 1928 O O . PHE A 1 251 ? 24.510 -9.843 -1.205 1.00 14.76 250 PHE A O 1
ATOM 1936 N N . ILE A 1 252 ? 26.022 -8.580 -2.322 1.00 14.15 251 ILE A N 1
ATOM 1937 C CA . ILE A 1 252 ? 25.002 -7.680 -2.871 1.00 14.55 251 ILE A CA 1
ATOM 1938 C C . ILE A 1 252 ? 24.113 -8.466 -3.848 1.00 15.33 251 ILE A C 1
ATOM 1939 O O . ILE A 1 252 ? 22.867 -8.339 -3.841 1.00 15.79 251 ILE A O 1
ATOM 1944 N N . LYS A 1 253 ? 24.751 -9.308 -4.690 1.00 15.41 252 LYS A N 1
ATOM 1945 C CA . LYS A 1 253 ? 23.993 -10.071 -5.674 1.00 15.65 252 LYS A CA 1
ATOM 1946 C C . LYS A 1 253 ? 22.950 -10.971 -5.015 1.00 15.69 252 LYS A C 1
ATOM 1947 O O . LYS A 1 253 ? 21.797 -10.990 -5.460 1.00 15.57 252 LYS A O 1
ATOM 1953 N N . VAL A 1 254 ? 23.325 -11.664 -3.927 1.00 15.46 253 VAL A N 1
ATOM 1954 C CA . VAL A 1 254 ? 22.363 -12.618 -3.331 1.00 15.60 253 VAL A CA 1
ATOM 1955 C C . VAL A 1 254 ? 21.343 -11.953 -2.405 1.00 15.49 253 VAL A C 1
ATOM 1956 O O . VAL A 1 254 ? 20.181 -12.396 -2.368 1.00 16.21 253 VAL A O 1
ATOM 1960 N N . THR A 1 255 ? 21.740 -10.906 -1.684 1.00 14.91 254 THR A N 1
ATOM 1961 C CA . THR A 1 255 ? 20.770 -10.192 -0.839 1.00 14.11 254 THR A CA 1
ATOM 1962 C C . THR A 1 255 ? 19.754 -9.471 -1.730 1.00 13.67 254 THR A C 1
ATOM 1963 O O . THR A 1 255 ? 18.591 -9.329 -1.358 1.00 14.70 254 THR A O 1
ATOM 1967 N N . LEU A 1 256 ? 20.195 -8.994 -2.920 1.00 13.54 255 LEU A N 1
ATOM 1968 C CA . LEU A 1 256 ? 19.272 -8.316 -3.829 1.00 13.85 255 LEU A CA 1
ATOM 1969 C C . LEU A 1 256 ? 18.702 -9.253 -4.864 1.00 15.82 255 LEU A C 1
ATOM 1970 O O . LEU A 1 256 ? 18.556 -8.864 -6.028 1.00 17.63 255 LEU A O 1
ATOM 1975 N N . THR A 1 257 ? 18.402 -10.506 -4.479 1.00 15.32 256 THR A N 1
ATOM 1976 C CA . THR A 1 257 ? 17.766 -11.448 -5.411 1.00 14.51 256 THR A CA 1
ATOM 1977 C C . THR A 1 257 ? 16.325 -10.960 -5.632 1.00 14.95 256 THR A C 1
ATOM 1978 O O . THR A 1 257 ? 15.600 -10.699 -4.652 1.00 13.84 256 THR A O 1
ATOM 1982 N N . LYS A 1 258 ? 15.936 -10.762 -6.890 1.00 14.61 257 LYS A N 1
ATOM 1983 C CA . LYS A 1 258 ? 14.629 -10.190 -7.213 1.00 16.28 257 LYS A CA 1
ATOM 1984 C C . LYS A 1 258 ? 13.459 -11.006 -6.650 1.00 15.84 257 LYS A C 1
ATOM 1985 O O . LYS A 1 258 ? 12.566 -10.457 -6.002 1.00 17.09 257 LYS A O 1
ATOM 1991 N N . SER A 1 259 ? 13.491 -12.325 -6.857 1.00 15.52 258 SER A N 1
ATOM 1992 C CA . SER A 1 259 ? 12.436 -13.191 -6.345 1.00 16.26 258 SER A CA 1
ATOM 1993 C C . SER A 1 259 ? 12.664 -13.537 -4.883 1.00 16.92 258 SER A C 1
ATOM 1994 O O . SER A 1 259 ? 13.690 -14.149 -4.542 1.00 17.72 258 SER A O 1
ATOM 1997 N N . PRO A 1 260 ? 11.677 -13.267 -4.013 1.00 16.13 259 PRO A N 1
ATOM 1998 C CA . PRO A 1 260 ? 11.837 -13.655 -2.607 1.00 16.89 259 PRO A CA 1
ATOM 1999 C C . PRO A 1 260 ? 11.918 -15.176 -2.442 1.00 17.64 259 PRO A C 1
ATOM 2000 O O . PRO A 1 260 ? 12.581 -15.623 -1.513 1.00 19.76 259 PRO A O 1
ATOM 2004 N N . LYS A 1 261 ? 11.352 -15.953 -3.377 1.00 16.27 260 LYS A N 1
ATOM 2005 C CA . LYS A 1 261 ? 11.443 -17.417 -3.302 1.00 16.40 260 LYS A CA 1
ATOM 2006 C C . LYS A 1 261 ? 12.885 -17.925 -3.538 1.00 17.20 260 LYS A C 1
ATOM 2007 O O . LYS A 1 261 ? 13.161 -19.106 -3.331 1.00 18.26 260 LYS A O 1
ATOM 2013 N N . LYS A 1 262 ? 13.793 -17.044 -3.994 1.00 16.71 261 LYS A N 1
ATOM 2014 C CA . LYS A 1 262 ? 15.200 -17.416 -4.209 1.00 16.93 261 LYS A CA 1
ATOM 2015 C C . LYS A 1 262 ? 16.165 -16.649 -3.305 1.00 16.84 261 LYS A C 1
ATOM 2016 O O . LYS A 1 262 ? 17.358 -16.933 -3.340 1.00 18.37 261 LYS A O 1
ATOM 2022 N N . ARG A 1 263 ? 15.667 -15.684 -2.527 1.00 15.55 262 ARG A N 1
ATOM 2023 C CA . ARG A 1 263 ? 16.475 -14.826 -1.684 1.00 15.13 262 ARG A CA 1
ATOM 2024 C C . ARG A 1 263 ? 16.792 -15.533 -0.384 1.00 16.04 262 ARG A C 1
ATOM 2025 O O . ARG A 1 263 ? 15.873 -16.046 0.268 1.00 16.62 262 ARG A O 1
ATOM 2033 N N . PRO A 1 264 ? 18.076 -15.574 0.026 1.00 15.79 263 PRO A N 1
ATOM 2034 C CA . PRO A 1 264 ? 18.407 -16.273 1.269 1.00 16.13 263 PRO A CA 1
ATOM 2035 C C . PRO A 1 264 ? 17.873 -15.629 2.532 1.00 15.68 263 PRO A C 1
ATOM 2036 O O . PRO A 1 264 ? 17.694 -14.410 2.600 1.00 16.44 263 PRO A O 1
ATOM 2040 N N . SER A 1 265 ? 17.653 -16.464 3.545 1.00 15.40 264 SER A N 1
ATOM 2041 C CA . SER A 1 265 ? 17.209 -16.046 4.864 1.00 15.08 264 SER A CA 1
ATOM 2042 C C . SER A 1 265 ? 18.321 -15.342 5.641 1.00 15.75 264 SER A C 1
ATOM 2043 O O . SER A 1 265 ? 19.501 -15.473 5.289 1.00 16.26 264 SER A O 1
ATOM 2046 N N . ALA A 1 266 ? 17.979 -14.674 6.763 1.00 15.37 265 ALA A N 1
ATOM 2047 C CA . ALA A 1 266 ? 19.005 -14.027 7.598 1.00 15.87 265 ALA A CA 1
ATOM 2048 C C . ALA A 1 266 ? 19.982 -15.069 8.145 1.00 16.44 265 ALA A C 1
ATOM 2049 O O . ALA A 1 266 ? 21.192 -14.854 8.106 1.00 16.88 265 ALA A O 1
ATOM 2051 N N . THR A 1 267 ? 19.463 -16.211 8.598 1.00 15.87 266 THR A N 1
ATOM 2052 C CA . THR A 1 267 ? 20.348 -17.279 9.094 1.00 16.53 266 THR A CA 1
ATOM 2053 C C . THR A 1 267 ? 21.292 -17.793 7.990 1.00 16.64 266 THR A C 1
ATOM 2054 O O . THR A 1 267 ? 22.486 -17.936 8.230 1.00 17.40 266 THR A O 1
ATOM 2058 N N . LYS A 1 268 ? 20.766 -18.002 6.781 1.00 15.79 267 LYS A N 1
ATOM 2059 C CA . LYS A 1 268 ? 21.597 -18.495 5.671 1.00 15.12 267 LYS A CA 1
ATOM 2060 C C . LYS A 1 268 ? 22.698 -17.472 5.332 1.00 15.37 267 LYS A C 1
ATOM 2061 O O . LYS A 1 268 ? 23.870 -17.827 5.120 1.00 15.85 267 LYS A O 1
ATOM 2067 N N . MET A 1 269 ? 22.295 -16.185 5.280 1.00 14.64 268 MET A N 1
ATOM 2068 C CA . MET A 1 269 ? 23.236 -15.124 4.996 1.00 13.85 268 MET A CA 1
ATOM 2069 C C . MET A 1 269 ? 24.377 -15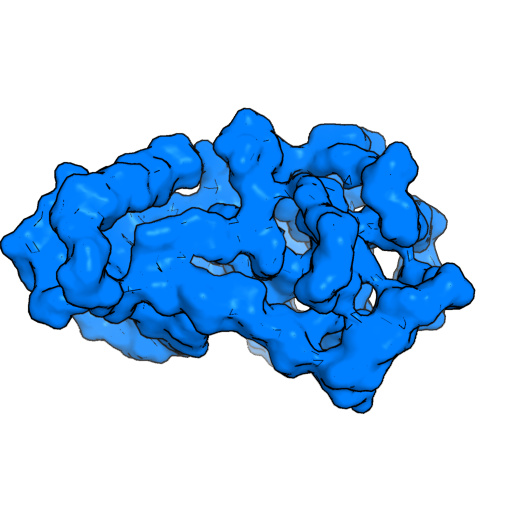.054 5.979 1.00 15.44 268 MET A C 1
ATOM 2070 O O . MET A 1 269 ? 25.463 -14.652 5.595 1.00 16.13 268 MET A O 1
ATOM 2075 N N . LEU A 1 270 ? 24.145 -15.458 7.240 1.00 16.10 269 LEU A N 1
ATOM 2076 C CA . LEU A 1 270 ? 25.215 -15.410 8.235 1.00 16.82 269 LEU A CA 1
ATOM 2077 C C . LEU A 1 270 ? 26.422 -16.320 7.908 1.00 17.64 269 LEU A C 1
ATOM 2078 O O . LEU A 1 270 ? 27.523 -16.121 8.464 1.00 18.48 269 LEU A O 1
ATOM 2083 N N . SER A 1 271 ? 26.245 -17.287 6.998 1.00 17.90 270 SER A N 1
ATOM 2084 C CA . SER A 1 271 ? 27.405 -18.121 6.616 1.00 18.51 270 SER A CA 1
ATOM 2085 C C . SER A 1 271 ? 28.056 -17.632 5.295 1.00 18.85 270 SER A C 1
ATOM 2086 O O . SER A 1 271 ? 29.058 -18.202 4.853 1.00 19.75 270 SER A O 1
ATOM 2089 N N . HIS A 1 272 ? 27.561 -16.487 4.726 1.00 17.64 271 HIS A N 1
ATOM 2090 C CA . HIS A 1 272 ? 28.151 -15.926 3.515 1.00 16.91 271 HIS A CA 1
ATOM 2091 C C . HIS A 1 272 ? 29.580 -15.479 3.862 1.00 17.95 271 HIS A C 1
ATOM 2092 O O . HIS A 1 272 ? 29.823 -14.952 4.954 1.00 17.93 271 HIS A O 1
ATOM 2099 N N . GLN A 1 273 ? 30.496 -15.652 2.931 1.00 18.73 272 GLN A N 1
ATOM 2100 C CA . GLN A 1 273 ? 31.911 -15.306 3.116 1.00 19.42 272 GLN A CA 1
ATOM 2101 C C . GLN A 1 273 ? 32.129 -13.876 3.620 1.00 18.71 272 GLN A C 1
ATOM 2102 O O . GLN A 1 273 ? 33.023 -13.627 4.441 1.00 19.66 272 GLN A O 1
ATOM 2108 N N . LEU A 1 274 ? 31.301 -12.921 3.149 1.00 17.72 273 LEU A N 1
ATOM 2109 C CA . LEU A 1 274 ? 31.537 -11.536 3.540 1.00 17.16 273 LEU A CA 1
ATOM 2110 C C . LEU A 1 274 ? 31.360 -11.339 5.057 1.00 17.84 273 LEU A C 1
ATOM 2111 O O . LEU A 1 274 ? 32.143 -10.631 5.666 1.00 18.70 273 LEU A O 1
ATOM 2116 N N . VAL A 1 275 ? 30.374 -12.003 5.660 1.00 16.96 274 VAL A N 1
ATOM 2117 C CA . VAL A 1 275 ? 30.056 -11.789 7.081 1.00 16.67 274 VAL A CA 1
ATOM 2118 C C . VAL A 1 275 ? 30.534 -12.878 8.010 1.00 18.53 274 VAL A C 1
ATOM 2119 O O . VAL A 1 275 ? 30.381 -12.734 9.233 1.00 19.76 274 VAL A O 1
ATOM 2123 N N . SER A 1 276 ? 31.017 -14.001 7.463 1.00 19.03 275 SER A N 1
ATOM 2124 C CA . SER A 1 276 ? 31.549 -15.081 8.298 1.00 20.02 275 SER A CA 1
ATOM 2125 C C . SER A 1 276 ? 33.081 -15.027 8.367 1.00 21.76 275 SER A C 1
ATOM 2126 O O . SER A 1 276 ? 33.678 -15.823 9.083 1.00 22.76 275 SER A O 1
ATOM 2129 N N . GLN A 1 277 ? 33.7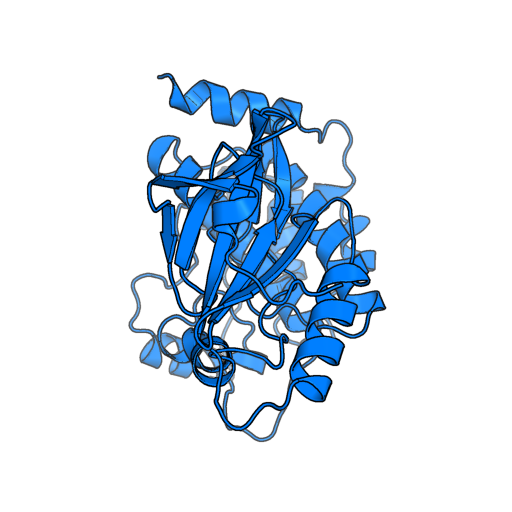30 -14.107 7.622 1.00 21.54 276 GLN A N 1
ATOM 2130 C CA . GLN A 1 277 ? 35.184 -14.001 7.611 1.00 21.96 276 GLN A CA 1
ATOM 2131 C C . GLN A 1 277 ? 35.725 -13.572 8.968 1.00 22.78 276 GLN A C 1
ATOM 2132 O O . GLN A 1 277 ? 35.046 -12.889 9.743 1.00 22.69 276 GLN A O 1
ATOM 2138 N N . PRO A 1 278 ? 36.945 -14.023 9.303 1.00 24.68 277 PRO A N 1
ATOM 2139 C CA . PRO A 1 278 ? 37.529 -13.600 10.583 1.00 25.66 277 PRO A CA 1
ATOM 2140 C C . PRO A 1 278 ? 37.914 -12.119 10.585 1.00 26.81 277 PRO A C 1
ATOM 2141 O O . PRO A 1 278 ? 38.072 -11.484 9.526 1.00 27.15 277 PRO A O 1
ATOM 2145 N N . GLY A 1 279 ? 38.074 -11.574 11.780 1.00 26.54 278 GLY A N 1
ATOM 2146 C CA . GLY A 1 279 ? 38.515 -10.197 11.948 1.00 26.79 278 GLY A CA 1
ATOM 2147 C C . GLY A 1 279 ? 37.424 -9.1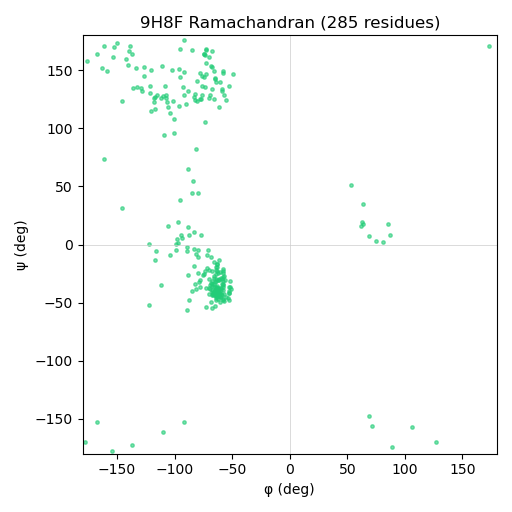52 11.898 1.00 26.40 278 GLY A C 1
ATOM 2148 O O . GLY A 1 279 ? 37.711 -7.966 11.702 1.00 27.41 278 GLY A O 1
ATOM 2149 N N . LEU A 1 280 ? 36.167 -9.571 12.073 1.00 24.40 279 LEU A N 1
ATOM 2150 C CA . LEU A 1 280 ? 35.059 -8.623 12.088 1.00 23.51 279 LEU A CA 1
ATOM 2151 C C . LEU A 1 280 ? 34.669 -8.372 13.537 1.00 25.18 279 LEU A C 1
ATOM 2152 O O . LEU A 1 280 ? 34.127 -9.252 14.200 1.00 26.22 279 LEU A O 1
ATOM 2157 N N . ASN A 1 281 ? 34.983 -7.183 14.042 1.00 25.59 280 ASN A N 1
ATOM 2158 C CA . ASN A 1 281 ? 34.713 -6.837 15.435 1.00 25.05 280 ASN A CA 1
ATOM 2159 C C . ASN A 1 281 ? 34.519 -5.330 15.596 1.00 23.95 280 ASN A C 1
ATOM 2160 O O . ASN A 1 281 ? 34.775 -4.583 14.650 1.00 23.32 280 ASN A O 1
ATOM 2165 N N . ARG A 1 282 ? 34.048 -4.892 16.791 1.00 23.04 281 ARG A N 1
ATOM 2166 C CA . ARG A 1 282 ? 33.750 -3.508 17.103 1.00 23.76 281 ARG A CA 1
ATOM 2167 C C . ARG A 1 282 ? 34.928 -2.559 16.937 1.00 23.33 281 ARG A C 1
ATOM 2168 O O . ARG A 1 282 ? 34.709 -1.378 16.736 1.00 23.14 281 ARG A O 1
ATOM 2176 N N . GLY A 1 283 ? 36.150 -3.072 16.960 1.00 23.79 282 GLY A N 1
ATOM 2177 C CA . GLY A 1 283 ? 37.338 -2.264 16.730 1.00 23.58 282 GLY A CA 1
ATOM 2178 C C . GLY A 1 283 ? 37.338 -1.629 15.351 1.00 23.16 282 GLY A C 1
ATOM 2179 O O . GLY A 1 283 ? 37.849 -0.521 15.189 1.00 23.74 282 GLY A O 1
ATOM 2180 N N . LEU A 1 284 ? 36.714 -2.288 14.348 1.00 21.36 283 LEU A N 1
ATOM 2181 C CA . LEU A 1 284 ? 36.594 -1.682 13.008 1.00 21.09 283 LEU A CA 1
ATOM 2182 C C . LEU A 1 284 ? 35.736 -0.415 13.077 1.00 21.36 283 LEU A C 1
ATOM 2183 O O . LEU A 1 284 ? 36.010 0.560 12.366 1.00 21.17 283 LEU A O 1
ATOM 2188 N N . ILE A 1 285 ? 34.693 -0.437 13.917 1.00 21.12 284 ILE A N 1
ATOM 2189 C CA . ILE A 1 285 ? 33.820 0.725 14.088 1.00 20.72 284 ILE A CA 1
ATOM 2190 C C . ILE A 1 285 ? 34.463 1.775 14.990 1.00 22.42 284 ILE A C 1
ATOM 2191 O O . ILE A 1 285 ? 34.269 2.967 14.753 1.00 23.31 284 ILE A O 1
ATOM 2196 N N . LEU A 1 286 ? 35.299 1.354 15.956 1.00 22.62 285 LEU A N 1
ATOM 2197 C CA . LEU A 1 286 ? 36.069 2.291 16.778 1.00 23.72 285 LEU A CA 1
ATOM 2198 C C . LEU A 1 286 ? 37.020 3.099 15.880 1.00 23.90 285 LEU A C 1
ATOM 2199 O O . LEU A 1 286 ? 37.121 4.324 16.053 1.00 24.34 285 LEU A O 1
ATOM 2204 N N . ASP A 1 287 ? 37.601 2.449 14.845 1.00 23.73 286 ASP A N 1
ATOM 2205 C CA . ASP A 1 287 ? 38.454 3.128 13.858 1.00 24.23 286 ASP A CA 1
ATOM 2206 C C . ASP A 1 287 ? 37.600 4.154 13.100 1.00 23.84 286 ASP A C 1
ATOM 2207 O O . ASP A 1 287 ? 38.049 5.262 12.848 1.00 24.75 286 ASP A O 1
ATOM 2212 N N . LEU A 1 288 ? 36.376 3.765 12.711 1.00 23.07 287 LEU A N 1
ATOM 2213 C CA . LEU A 1 288 ? 35.451 4.645 12.012 1.00 22.23 287 LEU A CA 1
ATOM 2214 C C . LEU A 1 288 ? 35.099 5.859 12.894 1.00 23.17 287 LEU A C 1
ATOM 2215 O O . LEU A 1 288 ? 35.156 6.976 12.420 1.00 23.20 287 LEU A O 1
ATOM 2220 N N . LEU A 1 289 ? 34.813 5.653 14.179 1.00 24.00 288 LEU A N 1
ATOM 2221 C CA . LEU A 1 289 ? 34.503 6.747 15.102 1.00 25.70 288 LEU A CA 1
ATOM 2222 C C . LEU A 1 289 ? 35.696 7.668 15.346 1.00 28.33 288 LEU A C 1
ATOM 2223 O O . LEU A 1 289 ? 35.506 8.862 15.589 1.00 28.50 288 LEU A O 1
ATOM 2228 N N . ASP A 1 290 ? 36.924 7.129 15.241 1.00 29.66 289 ASP A N 1
ATOM 2229 C CA . ASP A 1 290 ? 38.128 7.949 15.360 1.00 31.77 289 ASP A CA 1
ATOM 2230 C C . ASP A 1 290 ? 38.182 8.966 14.213 1.00 33.55 289 ASP A C 1
ATOM 2231 O O . ASP A 1 290 ? 38.662 10.071 14.429 1.00 33.46 289 ASP A O 1
ATOM 2236 N N . LYS A 1 291 ? 37.646 8.625 13.016 1.00 34.78 290 LYS A N 1
ATOM 2237 C CA . LYS A 1 291 ? 37.609 9.544 11.878 1.00 36.78 290 LYS A CA 1
ATOM 2238 C C . LYS A 1 291 ? 36.741 10.788 12.138 1.00 39.14 290 LYS A C 1
ATOM 2239 O O . LYS A 1 291 ? 36.925 11.797 11.458 1.00 39.48 290 LYS A O 1
ATOM 2245 N N . LEU A 1 292 ? 35.795 10.719 13.099 1.00 40.48 291 LEU A N 1
ATOM 2246 C CA . LEU A 1 292 ? 34.935 11.861 13.436 1.00 42.02 291 LEU A CA 1
ATOM 2247 C C . LEU A 1 292 ? 35.731 13.023 14.015 1.00 44.87 291 LEU A C 1
ATOM 2248 O O . LEU A 1 292 ? 35.337 14.174 13.839 1.00 45.19 291 LEU A O 1
ATOM 2253 N N . LYS A 1 293 ? 36.820 12.719 14.743 1.00 46.73 292 LYS A N 1
ATOM 2254 C CA . LYS A 1 293 ? 37.673 13.722 15.374 1.00 49.17 292 LYS A CA 1
ATOM 2255 C C . LYS A 1 293 ? 38.395 14.577 14.339 1.00 51.28 292 LYS A C 1
ATOM 2256 O O . LYS A 1 293 ? 38.550 15.778 14.544 1.00 52.05 292 LYS A O 1
ATOM 2262 N N . ASN A 1 294 ? 38.801 13.975 13.215 1.00 52.14 293 ASN A N 1
ATOM 2263 C CA . ASN A 1 294 ? 39.464 14.707 12.140 1.00 53.33 293 ASN A CA 1
ATOM 2264 C C . ASN A 1 294 ? 38.466 15.100 11.056 1.00 53.88 293 ASN A C 1
ATOM 2265 O O . ASN A 1 294 ? 38.011 16.242 11.027 1.00 54.10 293 ASN A O 1
#